Protein AF-Q4BZV6-F1 (afdb_monomer)

Organism: NCBI:txid165597

Secondary structure (DSSP, 8-state):
---SPEEEETTEEEE--TT-BGGGTB--EEHHHHHHHHHH-S-SEEEEEE-STTGGGGGGG--TTSEEEEEE--B---TT------TTHHHHHHHHHH-GGGSTTSEEEHHHHHHHHHHHHTTSSB--EEEE-SS--EEEETT-TTS-----S--TTSPPPSSHHHHHS--S-HHHHHHHHHHHTT-S------STTSSHHHIIIIIIIHHHHTS-SSTTGGGS--PPP----S-HHHHHHHHHHHHHTTSPPP---PPP----

Solvent-accessible surface area (backbone atoms only — not comparable to full-atom values): 16177 Å² total; per-residue (Å²): 136,84,67,59,42,59,40,80,55,99,89,42,50,15,48,36,48,79,79,50,37,70,95,75,74,34,56,51,46,45,49,67,58,53,23,50,52,60,57,70,42,90,70,56,71,46,80,44,78,41,80,24,56,74,49,63,65,55,62,83,41,62,55,91,89,40,34,34,35,39,41,20,45,17,64,67,93,62,92,87,65,91,66,85,77,66,81,56,54,61,60,53,47,51,55,57,42,56,40,22,87,81,34,96,86,20,61,26,30,45,62,58,32,48,54,44,44,53,64,73,34,68,86,46,83,47,49,64,45,73,52,66,42,94,55,79,45,82,74,43,45,69,81,65,64,88,77,65,70,96,64,75,82,70,58,80,92,51,65,38,43,63,46,68,76,37,31,76,69,62,73,95,48,62,72,60,36,52,50,51,61,56,43,60,78,75,43,97,74,84,87,89,85,74,60,82,89,64,42,64,65,19,44,49,23,22,45,38,47,28,34,32,60,76,64,44,79,43,89,69,40,66,78,54,90,77,72,74,91,76,76,48,73,97,50,43,67,64,46,49,49,53,45,50,54,57,47,63,75,69,52,79,77,79,84,78,79,72,74,80,83,78,83,131

Sequence (264 aa):
MDGVKLLIIKRILFLATSDVLPDQEIYGIPLSWLGEQIETSPVKKIIIWLDCCFSGELIKYLPNNKDYCLITATRSFETGLEISYEQGLFTKTLLKGLNPDNYADGIVDSHKLKQFIEKQMAQTSQRPLIANSSGSILLTNRYTLANFKDECPYRSLSYFRENSEDAEVFYGRDKITKNLIYRIQKDRLIVVFGASDSGKSSLLRAGLLYKLKFRQVIKGSKSWTYLTPFSPTEKPLQQLEKVWNFLSLNLPSPEVNYPPLTPP

pLDDT: mean 81.26, std 15.65, range [31.03, 96.75]

Mean predicted aligned error: 12.73 Å

InterPro domains:
  IPR027417 P-loop containing nucleoside triphosphate hydrolase [G3DSA:3.40.50.300] (159-253)
  IPR027417 P-loop containing nucleoside triphosphate hydrolase [SSF52540] (166-236)
  IPR049052 Novel STAND NTPase 1 [PF20703] (153-243)

Nearest PDB structures (foldseek):
  7a41-assembly1_B  TM=6.193E-01  e=1.281E-02  Homo sapiens
  5d4t-assembly4_H  TM=3.186E-01  e=1.692E-01  Methanocaldococcus jannaschii
  5d4t-assembly1_B  TM=2.911E-01  e=2.982E-01  Methanocaldococcus jannaschii
  5d5o-assembly3_F  TM=2.983E-01  e=8.163E-01  Methanocaldococcus jannaschii

Radius of gyration: 25.61 Å; Cα contacts (8 Å, |Δi|>4): 314; chains: 1; bounding box: 76×52×77 Å

Structure (mmCIF, N/CA/C/O backbone):
data_AF-Q4BZV6-F1
#
_entry.id   AF-Q4BZV6-F1
#
loop_
_atom_site.group_PDB
_atom_site.id
_atom_site.type_symbol
_atom_site.label_atom_id
_atom_site.label_alt_id
_atom_site.label_comp_id
_atom_site.label_asym_id
_atom_site.label_entity_id
_atom_site.label_seq_id
_atom_site.pdbx_PDB_ins_code
_atom_site.Cartn_x
_atom_site.Cartn_y
_atom_site.Cartn_z
_atom_site.occupancy
_atom_site.B_iso_or_equiv
_atom_site.auth_seq_id
_atom_site.auth_comp_id
_atom_site.auth_asym_id
_atom_site.auth_atom_id
_atom_site.pdbx_PDB_model_num
ATOM 1 N N . MET A 1 1 ? 16.176 -0.424 8.554 1.00 31.03 1 MET A N 1
ATOM 2 C CA . MET A 1 1 ? 14.903 -0.315 7.813 1.00 31.03 1 MET A CA 1
ATOM 3 C C . MET A 1 1 ? 14.892 -1.434 6.802 1.00 31.03 1 MET A C 1
ATOM 5 O O . MET A 1 1 ? 15.685 -1.405 5.870 1.00 31.03 1 MET A O 1
ATOM 9 N N . ASP A 1 2 ? 14.073 -2.445 7.041 1.00 35.97 2 ASP A N 1
ATOM 10 C CA . ASP A 1 2 ? 13.924 -3.551 6.110 1.00 35.97 2 ASP A CA 1
ATOM 11 C C . ASP A 1 2 ? 12.787 -3.198 5.152 1.00 35.97 2 ASP A C 1
ATOM 13 O O . ASP A 1 2 ? 11.635 -3.108 5.567 1.00 35.97 2 ASP A O 1
ATOM 17 N N . GLY A 1 3 ? 13.124 -2.910 3.891 1.00 47.59 3 GLY A N 1
ATOM 18 C CA . GLY A 1 3 ? 12.135 -2.738 2.823 1.00 47.59 3 GLY A CA 1
ATOM 19 C C . GLY A 1 3 ? 11.309 -4.010 2.610 1.00 47.59 3 GLY A C 1
ATOM 20 O O . GLY A 1 3 ? 11.561 -5.031 3.248 1.00 47.59 3 GLY A O 1
ATOM 21 N N . VAL A 1 4 ? 10.332 -3.974 1.699 1.00 53.09 4 VAL A N 1
ATOM 22 C CA . VAL A 1 4 ? 9.594 -5.186 1.305 1.00 53.09 4 VAL A CA 1
ATOM 23 C C . VAL A 1 4 ? 10.612 -6.255 0.896 1.00 53.09 4 VAL A C 1
ATOM 25 O O . VAL A 1 4 ? 11.409 -6.049 -0.018 1.00 53.09 4 VAL A O 1
ATOM 28 N N . LYS A 1 5 ? 10.629 -7.385 1.604 1.00 63.47 5 LYS A N 1
ATOM 29 C CA . LYS A 1 5 ? 11.525 -8.512 1.316 1.00 63.47 5 LYS A CA 1
ATOM 30 C C . LYS A 1 5 ? 10.764 -9.561 0.513 1.00 63.47 5 LYS A C 1
ATOM 32 O O . LYS A 1 5 ? 9.556 -9.706 0.670 1.00 63.47 5 LYS A O 1
ATOM 37 N N . LEU A 1 6 ? 11.465 -10.293 -0.346 1.00 65.31 6 LEU A N 1
ATOM 38 C CA . LEU A 1 6 ? 10.929 -11.520 -0.925 1.00 65.31 6 LEU A CA 1
ATOM 39 C C . LEU A 1 6 ? 11.476 -12.718 -0.154 1.00 65.31 6 LEU A C 1
ATOM 41 O O . LEU A 1 6 ? 12.662 -12.754 0.175 1.00 65.31 6 LEU A O 1
ATOM 45 N N . LEU A 1 7 ? 10.607 -13.683 0.137 1.00 65.62 7 LEU A N 1
ATOM 46 C CA . LEU A 1 7 ? 10.959 -14.941 0.794 1.00 65.62 7 LEU A CA 1
ATOM 47 C C . LEU A 1 7 ? 10.762 -16.093 -0.182 1.00 65.62 7 LEU A C 1
ATOM 49 O O . LEU A 1 7 ? 9.745 -16.151 -0.868 1.00 65.62 7 LEU A O 1
ATOM 53 N N . ILE A 1 8 ? 11.729 -17.009 -0.232 1.00 71.25 8 ILE A N 1
ATOM 54 C CA . ILE A 1 8 ? 11.628 -18.253 -1.000 1.00 71.25 8 ILE A CA 1
ATOM 55 C C . ILE A 1 8 ? 11.456 -19.392 -0.001 1.00 71.25 8 ILE A C 1
ATOM 57 O O . ILE A 1 8 ? 12.397 -19.732 0.712 1.00 71.25 8 ILE A O 1
ATOM 61 N N . ILE A 1 9 ? 10.272 -19.999 0.039 1.00 69.19 9 ILE A N 1
ATOM 62 C CA . ILE A 1 9 ? 9.968 -21.136 0.917 1.00 69.19 9 ILE A CA 1
ATOM 63 C C . ILE A 1 9 ? 9.402 -22.259 0.060 1.00 69.19 9 ILE A C 1
ATOM 65 O O . ILE A 1 9 ? 8.443 -22.051 -0.677 1.00 69.19 9 ILE A O 1
ATOM 69 N N . LYS A 1 10 ? 10.007 -23.453 0.120 1.00 77.56 10 LYS A N 1
ATOM 70 C CA . LYS A 1 10 ? 9.583 -24.625 -0.676 1.00 77.56 10 LYS A CA 1
ATOM 71 C C . LYS A 1 10 ? 9.421 -24.298 -2.180 1.00 77.56 10 LYS A C 1
ATOM 73 O O . LYS A 1 10 ? 8.502 -24.783 -2.827 1.00 77.56 10 LYS A O 1
ATOM 78 N N . ARG A 1 11 ? 10.326 -23.469 -2.732 1.00 78.31 11 ARG A N 1
ATOM 79 C CA . ARG A 1 11 ? 10.313 -22.936 -4.119 1.00 78.31 11 ARG A CA 1
ATOM 80 C C . ARG A 1 11 ? 9.154 -21.987 -4.467 1.00 78.31 11 ARG A C 1
ATOM 82 O O . ARG A 1 11 ? 9.010 -21.622 -5.629 1.00 78.31 11 ARG A O 1
ATOM 89 N N . ILE A 1 12 ? 8.366 -21.549 -3.490 1.00 79.19 12 ILE A N 1
ATOM 90 C CA . ILE A 1 12 ? 7.339 -20.518 -3.664 1.00 79.19 12 ILE A CA 1
ATOM 91 C C . ILE A 1 12 ? 7.924 -19.174 -3.229 1.00 79.19 12 ILE A C 1
ATOM 93 O O . ILE A 1 12 ? 8.562 -19.088 -2.178 1.00 79.19 12 ILE A O 1
ATOM 97 N N . LEU A 1 13 ? 7.712 -18.138 -4.043 1.00 84.94 13 LEU A N 1
ATOM 98 C CA . LEU A 1 13 ? 8.089 -16.765 -3.717 1.00 84.94 13 LEU A CA 1
ATOM 99 C C . LEU A 1 13 ? 6.941 -16.026 -3.033 1.00 84.94 13 LEU A C 1
ATOM 101 O O . LEU A 1 13 ? 5.802 -16.079 -3.499 1.00 84.94 13 LEU A O 1
ATOM 105 N N . PHE A 1 14 ? 7.269 -15.273 -1.987 1.00 84.56 14 PHE A N 1
ATOM 106 C CA . PHE A 1 14 ? 6.324 -14.470 -1.216 1.00 84.56 14 PHE A CA 1
ATOM 107 C C . PHE A 1 14 ? 6.797 -13.028 -1.093 1.00 84.56 14 PHE A C 1
ATOM 109 O O . PHE A 1 14 ? 7.956 -12.802 -0.754 1.00 84.56 14 PHE A O 1
ATOM 116 N N . LEU A 1 15 ? 5.889 -12.067 -1.275 1.00 84.88 15 LEU A N 1
ATOM 117 C CA . LEU A 1 15 ? 6.027 -10.705 -0.759 1.00 84.88 15 LEU A CA 1
ATOM 118 C C . LEU A 1 15 ? 5.870 -10.749 0.760 1.00 84.88 15 LEU A C 1
ATOM 120 O O . LEU A 1 15 ? 4.773 -10.992 1.270 1.00 84.88 15 LEU A O 1
ATOM 124 N N . ALA A 1 16 ? 6.970 -10.521 1.473 1.00 80.75 16 ALA A N 1
ATOM 125 C CA . ALA A 1 16 ? 6.976 -10.497 2.923 1.00 80.75 16 ALA A CA 1
ATOM 126 C C . ALA A 1 16 ? 6.247 -9.250 3.427 1.00 80.75 16 ALA A C 1
ATOM 128 O O . ALA A 1 16 ? 6.633 -8.114 3.140 1.00 80.75 16 ALA A O 1
ATOM 129 N N . THR A 1 17 ? 5.189 -9.478 4.192 1.00 78.50 17 THR A N 1
ATOM 130 C CA . THR A 1 17 ? 4.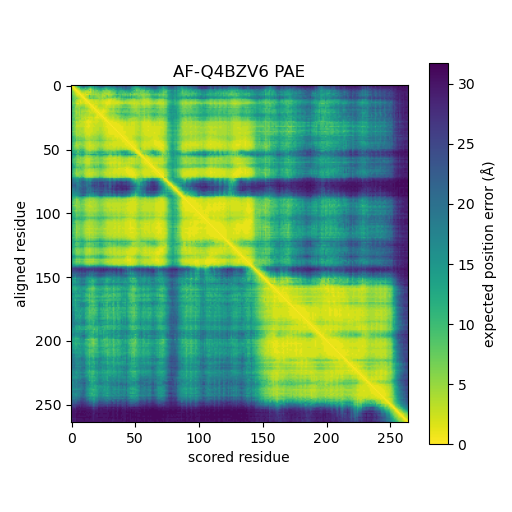451 -8.447 4.919 1.00 78.50 17 THR A CA 1
ATOM 131 C C . THR A 1 17 ? 5.053 -8.247 6.316 1.00 78.50 17 THR A C 1
ATOM 133 O O . THR A 1 17 ? 5.851 -9.052 6.793 1.00 78.50 17 THR A O 1
ATOM 136 N N . SER A 1 18 ? 4.684 -7.164 7.005 1.00 68.50 18 SER A N 1
ATOM 137 C CA . SER A 1 18 ? 5.206 -6.843 8.349 1.00 68.50 18 SER A CA 1
ATOM 138 C C . SER A 1 18 ? 4.848 -7.872 9.435 1.00 68.50 18 SER A C 1
ATOM 140 O O . SER A 1 18 ? 5.382 -7.823 10.536 1.00 68.50 18 SER A O 1
ATOM 142 N N . ASP A 1 19 ? 3.883 -8.746 9.163 1.00 69.12 19 ASP A N 1
ATOM 143 C CA . ASP A 1 19 ? 3.360 -9.786 10.053 1.00 69.12 19 ASP A CA 1
ATOM 144 C C . ASP A 1 19 ? 3.847 -11.199 9.690 1.00 69.12 19 ASP A C 1
ATOM 146 O O . ASP A 1 19 ? 3.286 -12.186 10.162 1.00 69.12 19 ASP A O 1
ATOM 150 N N . VAL A 1 20 ? 4.900 -11.303 8.877 1.00 76.00 20 VAL A N 1
ATOM 151 C CA . VAL A 1 20 ? 5.577 -12.571 8.595 1.00 76.00 20 VAL A CA 1
ATOM 152 C C . VAL A 1 20 ? 6.140 -13.192 9.878 1.00 76.00 20 VAL A C 1
ATOM 154 O O . VAL A 1 20 ? 6.892 -12.560 10.619 1.00 76.00 20 VAL A O 1
ATOM 157 N N . LEU A 1 21 ? 5.799 -14.460 10.109 1.00 78.75 21 LEU A N 1
ATOM 158 C CA . LEU A 1 21 ? 6.271 -15.299 11.211 1.00 78.75 21 LEU A CA 1
ATOM 159 C C . LEU A 1 21 ? 6.681 -16.658 10.619 1.00 78.75 21 LEU A C 1
ATOM 161 O O . LEU A 1 21 ? 5.862 -17.579 10.585 1.00 78.75 21 LEU A O 1
ATOM 165 N N . PRO A 1 22 ? 7.924 -16.800 10.113 1.00 79.31 22 PRO A N 1
ATOM 166 C CA . PRO A 1 22 ? 8.347 -17.999 9.387 1.00 79.31 22 PRO A CA 1
ATOM 167 C C . PRO A 1 22 ? 8.269 -19.278 10.226 1.00 79.31 22 PRO A C 1
ATOM 169 O O . PRO A 1 22 ? 7.896 -20.326 9.701 1.00 79.31 22 PRO A O 1
ATOM 172 N N . ASP A 1 23 ? 8.543 -19.167 11.529 1.00 82.06 23 ASP A N 1
ATOM 173 C CA . ASP A 1 23 ? 8.459 -20.269 12.499 1.00 82.06 23 ASP A CA 1
ATOM 174 C C . ASP A 1 23 ? 7.020 -20.768 12.711 1.00 82.06 23 ASP A C 1
ATOM 176 O O . ASP A 1 23 ? 6.808 -21.887 13.168 1.00 82.06 23 ASP A O 1
ATOM 180 N N . GLN A 1 24 ? 6.024 -19.945 12.368 1.00 82.69 24 GLN A N 1
ATOM 181 C CA . GLN A 1 24 ? 4.596 -20.280 12.420 1.00 82.69 24 GLN A CA 1
ATOM 182 C C . GLN A 1 24 ? 4.008 -20.531 11.024 1.00 82.69 24 GLN A C 1
ATOM 184 O O . GLN A 1 24 ? 2.792 -20.517 10.851 1.00 82.69 24 GLN A O 1
ATOM 189 N N . GLU A 1 25 ? 4.865 -20.718 10.020 1.00 83.62 25 GLU A N 1
ATOM 190 C CA . GLU A 1 25 ? 4.494 -20.896 8.615 1.00 83.62 25 GLU A CA 1
ATOM 191 C C . GLU A 1 25 ? 3.709 -19.723 7.985 1.00 83.62 25 GLU A C 1
ATOM 193 O O . GLU A 1 25 ? 2.972 -19.891 7.013 1.00 83.62 25 GLU A O 1
ATOM 198 N N . ILE A 1 26 ? 3.890 -18.501 8.501 1.00 79.50 26 ILE A N 1
ATOM 199 C CA . ILE A 1 26 ? 3.277 -17.280 7.958 1.00 79.50 26 ILE A CA 1
ATOM 200 C C . ILE A 1 26 ? 4.324 -16.533 7.128 1.00 79.50 26 ILE A C 1
ATOM 202 O O . ILE A 1 26 ? 5.174 -15.832 7.673 1.00 79.50 26 ILE A O 1
ATOM 206 N N . TYR A 1 27 ? 4.267 -16.675 5.801 1.00 81.94 27 TYR A N 1
ATOM 207 C CA . TYR A 1 27 ? 5.331 -16.216 4.890 1.00 81.94 27 TYR A CA 1
ATOM 208 C C . TYR A 1 27 ? 5.000 -14.958 4.071 1.00 81.94 27 TYR A C 1
ATOM 210 O O . TYR A 1 27 ? 5.865 -14.442 3.367 1.00 81.94 27 TYR A O 1
ATOM 218 N N . GLY A 1 28 ? 3.778 -14.432 4.184 1.00 87.12 28 GLY A N 1
ATOM 219 C CA . GLY A 1 28 ? 3.317 -13.245 3.458 1.00 87.12 28 GLY A CA 1
ATOM 220 C C . GLY A 1 28 ? 2.436 -13.593 2.258 1.00 87.12 28 GLY A C 1
ATOM 221 O O . GLY A 1 28 ? 1.713 -14.589 2.279 1.00 87.12 28 GLY A O 1
ATOM 222 N N . ILE A 1 29 ? 2.471 -12.764 1.214 1.00 86.81 29 ILE A N 1
ATOM 223 C CA . ILE A 1 29 ? 1.599 -12.900 0.037 1.00 86.81 29 ILE A CA 1
ATOM 224 C C . ILE A 1 29 ? 2.330 -13.681 -1.064 1.00 86.81 29 ILE A C 1
ATOM 226 O O . ILE A 1 29 ? 3.346 -13.189 -1.559 1.00 86.81 29 ILE A O 1
ATOM 230 N N . PRO A 1 30 ? 1.834 -14.853 -1.503 1.00 89.38 30 PRO A N 1
ATOM 231 C CA . PRO A 1 30 ? 2.441 -15.585 -2.612 1.00 89.38 30 PRO A CA 1
ATOM 232 C C . PRO A 1 30 ? 2.439 -14.760 -3.907 1.00 89.38 30 PRO A C 1
ATOM 234 O O . PRO A 1 30 ? 1.421 -14.166 -4.269 1.00 89.38 30 PRO A O 1
ATOM 237 N N . LEU A 1 31 ? 3.544 -14.774 -4.657 1.00 87.38 31 LEU A N 1
ATOM 238 C CA . LEU A 1 31 ? 3.613 -14.114 -5.969 1.00 87.38 31 LEU A CA 1
ATOM 239 C C . LEU A 1 31 ? 2.624 -14.717 -6.969 1.00 87.38 31 LEU A C 1
ATOM 241 O O . LEU A 1 31 ? 2.078 -13.989 -7.790 1.00 87.38 31 LEU A O 1
ATOM 245 N N . SER A 1 32 ? 2.361 -16.022 -6.873 1.00 89.25 32 SER A N 1
ATOM 246 C CA . SER A 1 32 ? 1.353 -16.702 -7.689 1.00 89.25 32 SER A CA 1
ATOM 247 C C . SER A 1 32 ? -0.050 -16.158 -7.443 1.00 89.25 32 SER A C 1
ATOM 249 O O . SER A 1 32 ? -0.789 -15.923 -8.393 1.00 89.25 32 SER A O 1
ATOM 251 N N . TRP A 1 33 ? -0.394 -15.892 -6.180 1.00 91.56 33 TRP A N 1
ATOM 252 C CA . TRP A 1 33 ? -1.668 -15.275 -5.824 1.00 91.56 33 TRP A CA 1
ATOM 253 C C . TRP A 1 33 ? -1.770 -13.860 -6.395 1.00 91.56 33 TRP A C 1
ATOM 255 O O . TRP A 1 33 ? -2.788 -13.511 -6.985 1.00 91.56 33 TRP A O 1
ATOM 265 N N . LEU A 1 34 ? -0.706 -13.053 -6.283 1.00 89.38 34 LEU A N 1
ATOM 266 C CA . LEU A 1 34 ? -0.678 -11.724 -6.901 1.00 89.38 34 LEU A CA 1
ATOM 267 C C . LEU A 1 34 ? -0.864 -11.819 -8.423 1.00 89.38 34 LEU A C 1
ATOM 269 O O . LEU A 1 34 ? -1.644 -11.058 -8.987 1.00 89.38 34 LEU A O 1
ATOM 273 N N . GLY A 1 35 ? -0.194 -12.775 -9.066 1.00 90.38 35 GLY A N 1
ATOM 274 C CA . GLY A 1 35 ? -0.374 -13.099 -10.478 1.00 90.38 35 GLY A CA 1
ATOM 275 C C . GLY A 1 35 ? -1.825 -13.399 -10.853 1.00 90.38 35 GLY A C 1
ATOM 276 O O . GLY A 1 35 ? -2.357 -12.815 -11.792 1.00 90.38 35 GLY A O 1
ATOM 277 N N . GLU A 1 36 ? -2.502 -14.239 -10.071 1.00 92.19 36 GLU A N 1
ATOM 278 C CA . GLU A 1 36 ? -3.924 -14.549 -10.257 1.00 92.19 36 GLU A CA 1
ATOM 279 C C . GLU A 1 36 ? -4.813 -13.302 -10.117 1.00 92.19 36 GLU A C 1
ATOM 281 O O . GLU A 1 36 ? -5.729 -13.100 -10.916 1.00 92.19 36 GLU A O 1
ATOM 286 N N . GLN A 1 37 ? -4.534 -12.425 -9.145 1.00 92.38 37 GLN A N 1
ATOM 287 C CA . GLN A 1 37 ? -5.272 -11.163 -9.008 1.00 92.38 37 GLN A CA 1
ATOM 288 C C . GLN A 1 37 ? -5.048 -10.239 -10.212 1.00 92.38 37 GLN A C 1
ATOM 290 O O . GLN A 1 37 ? -5.984 -9.593 -10.686 1.00 92.38 37 GLN A O 1
ATOM 295 N N . ILE A 1 38 ? -3.816 -10.182 -10.727 1.00 91.06 38 ILE A N 1
ATOM 296 C CA . ILE A 1 38 ? -3.472 -9.408 -11.923 1.00 91.06 38 ILE A CA 1
ATOM 297 C C . ILE A 1 38 ? -4.244 -9.941 -13.133 1.00 91.06 38 ILE A C 1
ATOM 299 O O . ILE A 1 38 ? -4.843 -9.144 -13.857 1.00 91.06 38 ILE A O 1
ATOM 303 N N . GLU A 1 39 ? -4.278 -11.259 -13.330 1.00 90.44 39 GLU A N 1
ATOM 304 C CA . GLU A 1 39 ? -4.982 -11.922 -14.435 1.00 90.44 39 GLU A CA 1
ATOM 305 C C . GLU A 1 39 ? -6.499 -11.673 -14.362 1.00 90.44 39 GLU A C 1
ATOM 307 O O . GLU A 1 39 ? -7.104 -11.147 -15.299 1.00 90.44 39 GLU A O 1
ATOM 312 N N . THR A 1 40 ? -7.114 -11.953 -13.211 1.00 92.50 40 THR A N 1
ATOM 313 C CA . THR A 1 40 ? -8.579 -11.921 -13.025 1.00 92.50 40 THR A CA 1
ATOM 314 C C . THR A 1 40 ? -9.172 -10.516 -12.894 1.00 92.50 40 THR A C 1
ATOM 316 O O . THR A 1 40 ? -10.372 -10.330 -13.104 1.00 92.50 40 THR A O 1
ATOM 319 N N . SER A 1 41 ? -8.358 -9.505 -12.579 1.00 92.06 41 SER A N 1
ATOM 320 C CA . SER A 1 41 ? -8.824 -8.125 -12.410 1.00 92.06 41 SER A CA 1
ATOM 321 C C . SER A 1 41 ? -9.516 -7.567 -13.671 1.00 92.06 41 SER A C 1
ATOM 323 O O . SER A 1 41 ? -9.027 -7.759 -14.784 1.00 92.06 41 SER A O 1
ATOM 325 N N . PRO A 1 42 ? -10.603 -6.784 -13.558 1.00 92.19 42 PRO A N 1
ATOM 326 C CA . PRO A 1 42 ? -11.218 -6.131 -14.719 1.00 92.19 42 PRO A CA 1
ATOM 327 C C . PRO A 1 42 ? -10.360 -4.988 -15.295 1.00 92.19 42 PRO A C 1
ATOM 329 O O . PRO A 1 42 ? -10.637 -4.494 -16.391 1.00 92.19 42 PRO A O 1
ATOM 332 N N . VAL A 1 43 ? -9.324 -4.551 -14.570 1.00 92.19 43 VAL A N 1
ATOM 333 C CA . VAL A 1 43 ? -8.443 -3.448 -14.966 1.00 92.19 43 VAL A CA 1
ATOM 334 C C . VAL A 1 43 ? -7.663 -3.817 -16.230 1.00 92.19 43 VAL A C 1
ATOM 336 O O . VAL A 1 43 ? -7.083 -4.894 -16.313 1.00 92.19 43 V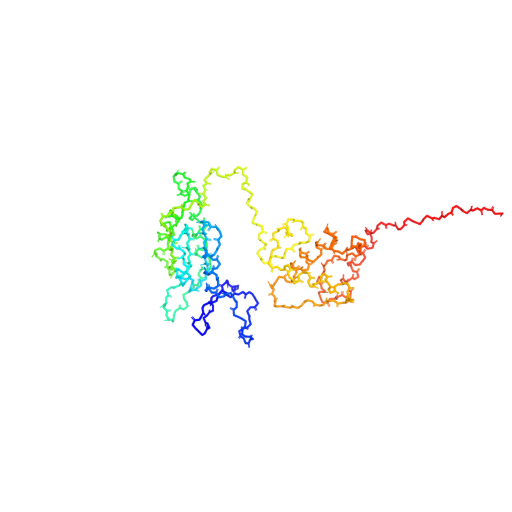AL A O 1
ATOM 339 N N . LYS A 1 44 ? -7.638 -2.909 -17.215 1.00 90.94 44 LYS A N 1
ATOM 340 C CA . LYS A 1 44 ? -6.971 -3.106 -18.518 1.00 90.94 44 LYS A CA 1
ATOM 341 C C . LYS A 1 44 ? -5.522 -2.623 -18.574 1.00 90.94 44 LYS A C 1
ATOM 343 O O . LYS A 1 44 ? -4.790 -3.058 -19.454 1.00 90.94 44 LYS A O 1
ATOM 348 N N . LYS A 1 45 ? -5.133 -1.726 -17.664 1.00 93.50 45 LYS A N 1
ATOM 349 C CA . LYS A 1 45 ? -3.799 -1.117 -17.586 1.00 93.50 45 LYS A CA 1
ATOM 35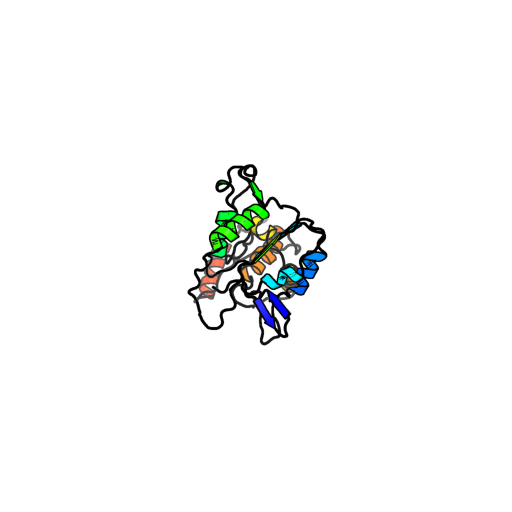0 C C . LYS A 1 45 ? -3.229 -1.315 -16.192 1.00 93.50 45 LYS A C 1
ATOM 352 O O . LYS A 1 45 ? -3.834 -0.865 -15.223 1.00 93.50 45 LYS A O 1
ATOM 357 N N . ILE A 1 46 ? -2.089 -1.980 -16.089 1.00 92.88 46 ILE A N 1
ATOM 358 C CA . ILE A 1 46 ? -1.493 -2.369 -14.810 1.00 92.88 46 ILE A CA 1
ATOM 359 C C . ILE A 1 46 ? -0.090 -1.779 -14.702 1.00 92.88 46 ILE A C 1
ATOM 361 O O . ILE A 1 46 ? 0.744 -1.962 -15.580 1.00 92.88 46 ILE A O 1
ATOM 365 N N . ILE A 1 47 ? 0.194 -1.083 -13.607 1.00 94.00 47 ILE A N 1
ATOM 366 C CA . ILE A 1 47 ? 1.531 -0.564 -13.312 1.00 94.00 47 ILE A CA 1
ATOM 367 C C . ILE A 1 47 ? 1.993 -1.224 -12.019 1.00 94.00 47 ILE A C 1
ATOM 369 O O . ILE A 1 47 ? 1.283 -1.178 -11.015 1.00 94.00 47 ILE A O 1
ATOM 373 N N . ILE A 1 48 ? 3.161 -1.861 -12.049 1.00 90.69 48 ILE A N 1
ATOM 374 C CA . ILE A 1 48 ? 3.741 -2.559 -10.903 1.00 90.69 48 ILE A CA 1
ATOM 375 C C . ILE A 1 48 ? 5.199 -2.134 -10.778 1.00 90.69 48 ILE A C 1
ATOM 377 O O . ILE A 1 48 ? 6.022 -2.458 -11.631 1.00 90.69 48 ILE A O 1
ATOM 381 N N . TRP A 1 49 ? 5.538 -1.445 -9.692 1.00 89.69 49 TRP A N 1
ATOM 382 C CA . TRP A 1 49 ? 6.920 -1.101 -9.362 1.00 89.69 49 TRP A CA 1
ATOM 383 C C . TRP A 1 49 ? 7.316 -1.768 -8.047 1.00 89.69 49 TRP A C 1
ATOM 385 O O . TRP A 1 49 ? 6.688 -1.527 -7.018 1.00 89.69 49 TRP A O 1
ATOM 395 N N . LEU A 1 50 ? 8.338 -2.625 -8.083 1.00 83.00 50 LEU A N 1
ATOM 396 C CA . LEU A 1 50 ? 8.785 -3.407 -6.928 1.00 83.00 50 LEU A CA 1
ATOM 397 C C . LEU A 1 50 ? 10.250 -3.118 -6.598 1.00 83.00 50 LEU A C 1
ATOM 399 O O . LEU A 1 50 ? 11.159 -3.601 -7.275 1.00 83.00 50 LEU A O 1
ATOM 403 N N . ASP A 1 51 ? 10.475 -2.380 -5.510 1.00 79.06 51 ASP A N 1
ATOM 404 C CA . ASP A 1 51 ? 11.810 -2.136 -4.950 1.00 79.06 51 ASP A CA 1
ATOM 405 C C . ASP A 1 51 ? 12.216 -3.248 -3.960 1.00 79.06 51 ASP A C 1
ATOM 407 O O . ASP A 1 51 ? 12.354 -3.029 -2.758 1.00 79.06 51 ASP A O 1
ATOM 411 N N . CYS A 1 52 ? 12.307 -4.491 -4.449 1.00 72.94 52 CYS A N 1
ATOM 412 C CA . CYS A 1 52 ? 12.699 -5.656 -3.648 1.00 72.94 52 CYS A CA 1
ATOM 413 C C . CYS A 1 52 ? 13.526 -6.680 -4.448 1.00 72.94 52 CYS A C 1
ATOM 415 O O . CYS A 1 52 ? 13.460 -6.740 -5.675 1.00 72.94 52 CYS A O 1
ATOM 417 N N . CYS A 1 53 ? 14.333 -7.497 -3.762 1.00 65.88 53 CYS A N 1
ATOM 418 C CA . CYS A 1 53 ? 15.203 -8.511 -4.386 1.00 65.88 53 CYS A CA 1
ATOM 419 C C . CYS A 1 53 ? 14.381 -9.686 -4.933 1.00 65.88 53 CYS A C 1
ATOM 421 O O . CYS A 1 53 ? 13.459 -10.086 -4.247 1.00 65.88 53 CYS A O 1
ATOM 423 N N . PHE A 1 54 ? 14.749 -10.299 -6.069 1.00 64.31 54 PHE A N 1
ATOM 424 C CA . PHE A 1 54 ? 14.058 -11.462 -6.684 1.00 64.31 54 PHE A CA 1
ATOM 425 C C . PHE A 1 54 ? 12.661 -11.197 -7.285 1.00 64.31 54 PHE A C 1
ATOM 427 O O . PHE A 1 54 ? 11.931 -12.125 -7.621 1.00 64.31 54 PHE A O 1
ATOM 434 N N . SER A 1 55 ? 12.287 -9.935 -7.476 1.00 64.81 55 SER A N 1
ATOM 435 C CA . SER A 1 55 ? 10.967 -9.510 -7.974 1.00 64.81 55 SER A CA 1
ATOM 436 C C . SER A 1 55 ? 10.723 -9.778 -9.463 1.00 64.81 55 SER A C 1
ATOM 438 O O . SER A 1 55 ? 9.574 -9.768 -9.901 1.00 64.81 55 SER A O 1
ATOM 440 N N . GLY A 1 56 ? 11.772 -10.102 -10.227 1.00 65.56 56 GLY A N 1
ATOM 441 C CA . GLY A 1 56 ? 11.673 -10.460 -11.647 1.00 65.56 56 GLY A CA 1
ATOM 442 C C . GLY A 1 56 ? 10.858 -11.728 -11.935 1.00 65.56 56 GLY A C 1
ATOM 443 O O . GLY A 1 56 ? 10.344 -11.894 -13.036 1.00 65.56 56 GLY A O 1
ATOM 444 N N . GLU A 1 57 ? 10.656 -12.594 -10.940 1.00 78.62 57 GLU A N 1
ATOM 445 C CA . GLU A 1 57 ? 9.801 -13.784 -11.055 1.00 78.62 57 GLU A CA 1
ATOM 446 C C . GLU A 1 57 ? 8.331 -13.445 -11.349 1.00 78.62 57 GLU A C 1
ATOM 448 O O . GLU A 1 57 ? 7.611 -14.273 -11.909 1.00 78.62 57 GLU A O 1
ATOM 453 N N . LEU A 1 58 ? 7.891 -12.218 -11.039 1.00 82.62 58 LEU A N 1
ATOM 454 C CA . LEU A 1 58 ? 6.528 -11.773 -11.322 1.00 82.62 58 LEU A CA 1
ATOM 455 C C . LEU A 1 58 ? 6.223 -11.701 -12.829 1.00 82.62 58 LEU A C 1
ATOM 457 O O . LEU A 1 58 ? 5.059 -11.820 -13.201 1.00 82.62 58 LEU A O 1
ATOM 461 N N . ILE A 1 59 ? 7.241 -11.586 -13.699 1.00 85.00 59 ILE A N 1
ATOM 462 C CA . ILE A 1 59 ? 7.052 -11.577 -15.164 1.00 85.00 59 ILE A CA 1
ATOM 463 C C . ILE A 1 59 ? 6.250 -12.791 -15.637 1.00 85.00 59 ILE A C 1
ATOM 465 O O . ILE A 1 59 ? 5.440 -12.677 -16.552 1.00 85.00 59 ILE A O 1
ATOM 469 N N . LYS A 1 60 ? 6.462 -13.952 -15.006 1.00 86.31 60 LYS A N 1
ATOM 470 C CA . LYS A 1 60 ? 5.825 -15.222 -15.387 1.00 86.31 60 LYS A CA 1
ATOM 471 C C . LYS A 1 60 ? 4.302 -15.193 -15.244 1.00 86.31 60 LYS A C 1
ATOM 473 O O . LYS A 1 60 ? 3.632 -16.044 -15.814 1.00 86.31 60 LYS A O 1
ATOM 478 N N . TYR A 1 61 ? 3.780 -14.232 -14.487 1.00 87.56 61 TYR A N 1
ATOM 479 C CA . TYR A 1 61 ? 2.356 -14.050 -14.237 1.00 87.56 61 TYR A CA 1
ATOM 480 C C . TYR A 1 61 ? 1.778 -12.827 -14.956 1.00 87.56 61 TYR A C 1
ATOM 482 O O . TYR A 1 61 ? 0.669 -12.402 -14.635 1.00 87.56 61 TYR A O 1
ATOM 490 N N . LEU A 1 62 ? 2.531 -12.209 -15.873 1.00 87.50 62 LEU A N 1
ATOM 491 C CA . LEU A 1 62 ? 2.025 -11.059 -16.606 1.00 87.50 62 LEU A CA 1
ATOM 492 C C . LEU A 1 62 ? 1.011 -11.505 -17.673 1.00 87.50 62 LEU A C 1
ATOM 494 O O . LEU A 1 62 ? 1.314 -12.389 -18.475 1.00 87.50 62 LEU A O 1
ATOM 498 N N . PRO A 1 63 ? -0.179 -10.885 -17.698 1.00 85.25 63 PRO A N 1
ATOM 499 C CA . PRO A 1 63 ? -1.255 -11.245 -18.607 1.00 85.25 63 PRO A CA 1
ATOM 500 C C . PRO A 1 63 ? -0.949 -10.797 -20.038 1.00 85.25 63 PRO A C 1
ATOM 502 O O . PRO A 1 63 ? -0.448 -9.697 -20.268 1.00 85.25 63 PRO A O 1
ATOM 505 N N . ASN A 1 64 ? -1.362 -11.601 -21.018 1.00 86.62 64 ASN A N 1
ATOM 506 C CA . ASN A 1 64 ? -1.233 -11.256 -22.441 1.00 86.62 64 ASN A CA 1
ATOM 507 C C . ASN A 1 64 ? -2.366 -10.349 -22.957 1.00 86.62 64 ASN A C 1
ATOM 509 O O . ASN A 1 64 ? -2.290 -9.829 -24.066 1.00 86.62 64 ASN A O 1
ATOM 513 N N . ASN A 1 65 ? -3.443 -10.181 -22.186 1.00 89.31 65 ASN A N 1
ATOM 514 C CA . ASN A 1 65 ? -4.659 -9.463 -22.586 1.00 89.31 65 ASN A CA 1
ATOM 515 C C . ASN A 1 65 ? -4.790 -8.067 -21.947 1.00 89.31 65 ASN A C 1
ATOM 517 O O . ASN A 1 65 ? -5.892 -7.505 -21.922 1.00 89.31 65 ASN A O 1
ATOM 521 N N . LYS A 1 66 ? -3.697 -7.520 -21.398 1.00 92.44 66 LYS A N 1
ATOM 522 C CA . LYS A 1 66 ? -3.673 -6.223 -20.706 1.00 92.44 66 LYS A CA 1
ATOM 523 C C . LYS A 1 66 ? -2.423 -5.447 -21.062 1.00 92.44 66 LYS A C 1
ATOM 525 O O . LYS A 1 66 ? -1.372 -6.034 -21.310 1.00 92.44 66 LYS A O 1
ATOM 530 N N . ASP A 1 67 ? -2.536 -4.129 -20.992 1.00 93.94 67 ASP A N 1
ATOM 531 C CA . ASP A 1 67 ? -1.355 -3.289 -20.996 1.00 93.94 67 ASP A CA 1
ATOM 532 C C . ASP A 1 67 ? -0.716 -3.342 -19.606 1.00 93.94 67 ASP A C 1
ATOM 534 O O . ASP A 1 67 ? -1.405 -3.195 -18.588 1.00 93.94 67 ASP A O 1
ATOM 538 N N . TYR A 1 68 ? 0.599 -3.518 -19.541 1.00 94.06 68 TYR A N 1
ATOM 539 C CA . TYR A 1 68 ? 1.331 -3.517 -18.285 1.00 94.06 68 TYR A CA 1
ATOM 540 C C . TYR A 1 68 ? 2.654 -2.753 -18.365 1.00 94.06 68 TYR A C 1
ATOM 542 O O . TYR A 1 68 ? 3.308 -2.691 -19.405 1.00 94.06 68 TYR A O 1
ATOM 550 N N . CYS A 1 69 ? 3.060 -2.201 -17.223 1.00 95.12 69 CYS A N 1
ATOM 551 C CA . CYS A 1 69 ? 4.385 -1.648 -16.970 1.00 95.12 69 CYS A CA 1
ATOM 552 C C . CYS A 1 69 ? 4.906 -2.222 -15.648 1.00 95.12 69 CYS A C 1
ATOM 554 O O . CYS A 1 69 ? 4.480 -1.801 -14.571 1.00 95.12 69 CYS A O 1
ATOM 556 N N . LEU A 1 70 ? 5.801 -3.206 -15.733 1.00 92.19 70 LEU A N 1
ATOM 557 C CA . LEU A 1 70 ? 6.477 -3.822 -14.596 1.00 92.19 70 LEU A CA 1
ATOM 558 C C . LEU A 1 70 ? 7.913 -3.302 -14.528 1.00 92.19 70 LEU A C 1
ATOM 560 O O . LEU A 1 70 ? 8.668 -3.449 -15.487 1.00 92.19 70 LEU A O 1
ATOM 564 N N . ILE A 1 71 ? 8.306 -2.749 -13.384 1.00 90.31 71 ILE A N 1
ATOM 565 C CA . ILE A 1 71 ? 9.678 -2.305 -13.120 1.00 90.31 71 ILE A CA 1
ATOM 566 C C . ILE A 1 71 ? 10.096 -2.867 -11.770 1.00 90.31 71 ILE A C 1
ATOM 568 O O . ILE A 1 71 ? 9.415 -2.677 -10.764 1.00 90.31 71 ILE A O 1
ATOM 572 N N . THR A 1 72 ? 11.214 -3.574 -11.736 1.00 86.12 72 THR A N 1
ATOM 573 C CA . THR A 1 72 ? 11.681 -4.243 -10.527 1.00 86.12 72 THR A CA 1
ATOM 574 C C . THR A 1 72 ? 13.142 -3.928 -10.265 1.00 86.12 72 THR A C 1
ATOM 576 O O . THR A 1 72 ? 13.934 -3.855 -11.193 1.00 86.12 72 THR A O 1
ATOM 579 N N . ALA A 1 73 ? 13.509 -3.740 -9.005 1.00 78.56 73 ALA A N 1
ATOM 580 C CA . ALA A 1 73 ? 14.818 -3.274 -8.550 1.00 78.56 73 ALA A CA 1
ATOM 581 C C . ALA A 1 73 ? 15.960 -4.315 -8.602 1.00 78.56 73 ALA A C 1
ATOM 583 O O . ALA A 1 73 ? 16.984 -4.102 -7.957 1.00 78.56 73 ALA A O 1
ATOM 584 N N . THR A 1 74 ? 15.788 -5.447 -9.293 1.00 66.94 74 THR A N 1
ATOM 585 C CA . THR A 1 74 ? 16.593 -6.684 -9.182 1.00 66.94 74 THR A CA 1
ATOM 586 C C . THR A 1 74 ? 18.105 -6.516 -8.929 1.00 66.94 74 THR A C 1
ATOM 588 O O . THR A 1 74 ? 18.799 -5.715 -9.556 1.00 66.94 74 THR A O 1
ATOM 591 N N . ARG A 1 75 ? 18.626 -7.348 -8.012 1.00 59.94 75 ARG A N 1
ATOM 592 C CA . ARG A 1 75 ? 20.064 -7.540 -7.752 1.00 59.94 75 ARG A CA 1
ATOM 593 C C . ARG A 1 75 ? 20.652 -8.540 -8.750 1.00 59.94 75 ARG A C 1
ATOM 595 O O . ARG A 1 75 ? 19.992 -9.527 -9.076 1.00 59.94 75 ARG A O 1
ATOM 602 N N . SER A 1 76 ? 21.893 -8.324 -9.182 1.00 45.75 76 SER A N 1
ATOM 603 C CA . SER A 1 76 ? 22.698 -9.371 -9.812 1.00 45.75 76 SER A CA 1
ATOM 604 C C . SER A 1 76 ? 23.042 -10.454 -8.786 1.00 45.75 76 SER A C 1
ATOM 606 O O . SER A 1 76 ? 23.338 -10.185 -7.623 1.00 45.75 76 SER A O 1
ATOM 608 N N . PHE A 1 77 ? 22.959 -11.701 -9.233 1.00 46.28 77 PHE A N 1
ATOM 609 C CA . PHE A 1 77 ? 23.270 -12.911 -8.485 1.00 46.28 77 PHE A CA 1
ATOM 610 C C . PHE A 1 77 ? 24.798 -13.083 -8.409 1.00 46.28 77 PHE A C 1
ATOM 612 O O . PHE A 1 77 ? 25.346 -13.988 -9.022 1.00 46.28 77 PHE A O 1
ATOM 619 N N . GLU A 1 78 ? 25.513 -12.195 -7.719 1.00 39.34 78 GLU A N 1
ATOM 620 C CA . GLU A 1 78 ? 26.911 -12.464 -7.361 1.00 39.34 78 GLU A CA 1
ATOM 621 C C . GLU A 1 78 ? 26.968 -12.866 -5.891 1.00 39.34 78 GLU A C 1
ATOM 623 O O . GLU A 1 78 ? 26.921 -12.053 -4.969 1.00 39.34 78 GLU A O 1
ATOM 628 N N . THR A 1 79 ? 26.998 -14.180 -5.679 1.00 37.06 79 THR A N 1
ATOM 629 C CA . THR A 1 79 ? 27.366 -14.810 -4.412 1.00 37.06 79 THR A CA 1
ATOM 630 C C . THR A 1 79 ? 28.670 -14.201 -3.897 1.00 37.06 79 THR A C 1
ATOM 632 O O . THR A 1 79 ? 29.719 -14.420 -4.493 1.00 37.06 79 THR A O 1
ATOM 635 N N . GLY A 1 80 ? 28.611 -13.486 -2.770 1.00 37.88 80 GLY A N 1
ATOM 636 C CA . GLY A 1 80 ? 29.793 -13.232 -1.939 1.00 37.88 80 GLY A CA 1
ATOM 637 C C . GLY A 1 80 ? 30.269 -11.788 -1.785 1.00 37.88 80 GLY A C 1
ATOM 638 O O . GLY A 1 80 ? 31.245 -11.586 -1.072 1.00 37.88 80 GLY A O 1
ATOM 639 N N . LEU A 1 81 ? 29.604 -10.783 -2.361 1.00 34.53 81 LEU A N 1
ATOM 640 C CA . LEU A 1 81 ? 29.933 -9.376 -2.095 1.00 34.53 81 LEU A CA 1
ATOM 641 C C . LEU A 1 81 ? 28.695 -8.620 -1.603 1.00 34.53 81 LEU A C 1
ATOM 643 O O . LEU A 1 81 ? 27.785 -8.311 -2.372 1.00 34.53 81 LEU A O 1
ATOM 647 N N . GLU A 1 82 ? 28.670 -8.288 -0.309 1.00 36.19 82 GLU A N 1
ATOM 648 C CA . GLU A 1 82 ? 27.833 -7.198 0.202 1.00 36.19 82 GLU A CA 1
ATOM 649 C C . GLU A 1 82 ? 28.371 -5.880 -0.366 1.00 36.19 82 GLU A C 1
ATOM 651 O O . GLU A 1 82 ? 29.161 -5.170 0.253 1.00 36.19 82 GLU A O 1
ATOM 656 N N . ILE A 1 83 ? 27.978 -5.562 -1.597 1.00 43.03 83 ILE A N 1
ATOM 657 C CA . ILE A 1 83 ? 28.211 -4.235 -2.157 1.00 43.03 83 ILE A CA 1
ATOM 658 C C . ILE A 1 83 ? 27.359 -3.262 -1.341 1.00 43.03 83 ILE A C 1
ATOM 660 O O . ILE A 1 83 ? 26.158 -3.484 -1.163 1.00 43.03 83 ILE A O 1
ATOM 664 N N . SER A 1 84 ? 27.996 -2.196 -0.846 1.00 41.00 84 SER A N 1
ATOM 665 C CA . SER A 1 84 ? 27.353 -1.091 -0.132 1.00 41.00 84 SER A CA 1
ATOM 666 C C . SER A 1 84 ? 26.048 -0.698 -0.828 1.00 41.00 84 SER A C 1
ATOM 668 O O . SER A 1 84 ? 26.039 -0.222 -1.964 1.00 41.00 84 SER A O 1
ATOM 670 N N . TYR A 1 85 ? 24.928 -0.969 -0.162 1.00 45.94 85 TYR A N 1
ATOM 671 C CA . TYR A 1 85 ? 23.604 -0.629 -0.653 1.00 45.94 85 TYR A CA 1
ATOM 672 C C . TYR A 1 85 ? 23.433 0.886 -0.541 1.00 45.94 85 TYR A C 1
ATOM 674 O O . TYR A 1 85 ? 23.163 1.407 0.543 1.00 45.94 85 TYR A O 1
ATOM 682 N N . GLU A 1 86 ? 23.554 1.608 -1.656 1.00 52.53 86 GLU A N 1
ATOM 683 C CA . GLU A 1 86 ? 23.036 2.972 -1.725 1.00 52.53 86 GLU A CA 1
ATOM 684 C C . GLU A 1 86 ? 21.509 2.902 -1.691 1.00 52.53 86 GLU A C 1
ATOM 686 O O . GLU A 1 86 ? 20.840 2.710 -2.711 1.00 52.53 86 GLU A O 1
ATOM 691 N N . GLN A 1 87 ? 20.952 3.000 -0.481 1.00 56.53 87 GLN A N 1
ATOM 692 C CA . GLN A 1 87 ? 19.517 2.864 -0.277 1.00 56.53 87 GLN A CA 1
ATOM 693 C C . GLN A 1 87 ? 18.744 3.812 -1.197 1.00 56.53 87 GLN A C 1
ATOM 695 O O . GLN A 1 87 ? 19.006 5.020 -1.254 1.00 56.53 87 GLN A O 1
ATOM 700 N N . GLY A 1 88 ? 17.770 3.250 -1.914 1.00 68.06 88 GLY A N 1
ATOM 701 C CA . GLY A 1 88 ? 16.855 4.016 -2.748 1.00 68.06 88 GLY A CA 1
ATOM 702 C C . GLY A 1 88 ? 17.446 4.530 -4.061 1.00 68.06 88 GLY A C 1
ATOM 703 O O . GLY A 1 88 ? 16.855 5.442 -4.631 1.00 68.06 88 GLY A O 1
ATOM 704 N N . LEU A 1 89 ? 18.565 3.988 -4.565 1.00 80.44 89 LEU A N 1
ATOM 705 C CA . LEU A 1 89 ? 19.079 4.334 -5.900 1.00 80.44 89 LEU A CA 1
ATOM 706 C C . LEU A 1 89 ? 18.020 4.117 -6.995 1.00 80.44 89 LEU A C 1
ATOM 708 O O . LEU A 1 89 ? 17.730 5.040 -7.756 1.00 80.44 89 LEU A O 1
ATOM 712 N N . PHE A 1 90 ? 17.391 2.938 -7.031 1.00 83.81 90 PHE A N 1
ATOM 713 C CA . PHE A 1 90 ? 16.285 2.655 -7.950 1.00 83.81 90 PHE A CA 1
ATOM 714 C C . PHE A 1 90 ? 15.125 3.635 -7.777 1.00 83.81 90 PHE A C 1
ATOM 716 O O . PHE A 1 90 ? 14.731 4.286 -8.742 1.00 83.81 90 PHE A O 1
ATOM 723 N N . THR A 1 91 ? 14.624 3.800 -6.549 1.00 83.81 91 THR A N 1
ATOM 724 C CA . THR A 1 91 ? 13.529 4.734 -6.254 1.00 83.81 91 THR A CA 1
ATOM 725 C C . THR A 1 91 ? 13.866 6.170 -6.692 1.00 83.81 91 THR A C 1
ATOM 727 O O . THR A 1 91 ? 13.042 6.830 -7.323 1.00 83.81 91 THR A O 1
ATOM 730 N N . LYS A 1 92 ? 15.091 6.657 -6.450 1.00 86.31 92 LYS A N 1
ATOM 731 C CA . LYS A 1 92 ? 15.552 7.983 -6.908 1.00 86.31 92 LYS A CA 1
ATOM 732 C C . LYS A 1 92 ? 15.551 8.092 -8.432 1.00 86.31 92 LYS A C 1
ATOM 734 O O . LYS A 1 92 ? 15.116 9.109 -8.970 1.00 86.31 92 LYS A O 1
ATOM 739 N N . THR A 1 93 ? 16.038 7.070 -9.131 1.00 91.12 93 THR A N 1
ATOM 740 C CA . THR A 1 93 ? 16.056 7.051 -10.600 1.00 91.12 93 THR A CA 1
ATOM 741 C C . THR A 1 93 ? 14.648 6.984 -11.178 1.00 91.12 93 THR A C 1
ATOM 743 O O . THR A 1 93 ? 14.354 7.705 -12.129 1.00 91.12 93 THR A O 1
ATOM 746 N N . LEU A 1 94 ? 13.765 6.187 -10.575 1.00 91.50 94 LEU A N 1
ATOM 747 C CA . LEU A 1 94 ? 12.355 6.089 -10.939 1.00 91.50 94 LEU A CA 1
ATOM 748 C C . LEU A 1 94 ? 11.662 7.453 -10.820 1.00 91.50 94 LEU A C 1
ATOM 750 O O . LEU A 1 94 ? 11.039 7.901 -11.778 1.00 91.50 94 LEU A O 1
ATOM 754 N N . LEU A 1 95 ? 11.845 8.156 -9.695 1.00 90.88 95 LEU A N 1
ATOM 755 C CA . LEU A 1 95 ? 11.297 9.503 -9.490 1.00 90.88 95 LEU A CA 1
ATOM 756 C C . LEU A 1 95 ? 11.817 10.506 -10.529 1.00 90.88 95 LEU A C 1
ATOM 758 O O . LEU A 1 95 ? 11.035 11.274 -11.084 1.00 90.88 95 LEU A O 1
ATOM 762 N N . LYS A 1 96 ? 13.119 10.473 -10.850 1.00 93.00 96 LYS A N 1
ATOM 763 C CA . LYS A 1 96 ? 13.683 11.305 -11.927 1.00 93.00 96 LYS A CA 1
ATOM 764 C C . LYS A 1 96 ? 13.068 10.960 -13.284 1.00 93.00 96 LYS A C 1
ATOM 766 O O . LYS A 1 96 ? 12.704 11.863 -14.030 1.00 93.00 96 LYS A O 1
ATOM 771 N N . GLY A 1 97 ? 12.926 9.676 -13.600 1.00 94.38 97 GLY A N 1
ATOM 772 C CA . GLY A 1 97 ? 12.350 9.221 -14.864 1.00 94.38 97 GLY A CA 1
ATOM 773 C C . GLY A 1 97 ? 10.872 9.571 -15.018 1.00 94.38 97 GLY A C 1
ATOM 774 O O . GLY A 1 97 ? 10.410 9.735 -16.143 1.00 94.38 97 GLY A O 1
ATOM 775 N N . LEU A 1 98 ? 10.150 9.725 -13.907 1.00 94.00 98 LEU A N 1
ATOM 776 C CA . LEU A 1 98 ? 8.762 10.179 -13.873 1.00 94.00 98 LEU A CA 1
ATOM 777 C C . LEU A 1 98 ? 8.620 11.701 -13.932 1.00 94.00 98 LEU A C 1
ATOM 779 O O . LEU A 1 98 ? 7.515 12.181 -14.128 1.00 94.00 98 LEU A O 1
ATOM 783 N N . ASN A 1 99 ? 9.682 12.491 -13.784 1.00 92.44 99 ASN A N 1
ATOM 784 C CA . ASN A 1 99 ? 9.535 13.937 -13.908 1.00 92.44 99 ASN A CA 1
ATOM 785 C C . ASN A 1 99 ? 9.300 14.317 -15.388 1.00 92.44 99 ASN A C 1
ATOM 787 O O . ASN A 1 99 ? 10.217 14.146 -16.200 1.00 92.44 99 ASN A O 1
ATOM 791 N N . PRO A 1 100 ? 8.117 14.847 -15.764 1.00 92.19 100 PRO A N 1
ATOM 792 C CA . PRO A 1 100 ? 7.818 15.191 -17.150 1.00 92.19 100 PRO A CA 1
ATOM 793 C C . PRO A 1 100 ? 8.687 16.335 -17.696 1.00 92.19 100 PRO A C 1
ATOM 795 O O . PRO A 1 100 ? 8.829 16.446 -18.912 1.00 92.19 100 PRO A O 1
ATOM 798 N N . ASP A 1 101 ? 9.336 17.130 -16.841 1.00 91.19 101 ASP A N 1
ATOM 799 C CA . ASP A 1 101 ? 10.267 18.185 -17.266 1.00 91.19 101 ASP A CA 1
ATOM 800 C C . ASP A 1 101 ? 11.543 17.638 -17.916 1.00 91.19 101 ASP A C 1
ATOM 802 O O . ASP A 1 101 ? 12.212 18.346 -18.669 1.00 91.19 101 ASP A O 1
ATOM 806 N N . ASN A 1 102 ? 11.849 16.355 -17.702 1.00 92.06 102 ASN A N 1
ATOM 807 C CA . ASN A 1 102 ? 12.966 15.675 -18.356 1.00 92.06 102 ASN A CA 1
ATOM 808 C C . ASN A 1 102 ? 12.676 15.291 -19.821 1.00 92.06 102 ASN A C 1
ATOM 810 O O . ASN A 1 102 ? 13.545 14.719 -20.481 1.00 92.06 102 ASN A O 1
ATOM 814 N N . TYR A 1 103 ? 11.478 15.589 -20.339 1.00 92.31 103 TYR A N 1
ATOM 815 C CA . TYR A 1 103 ? 11.038 15.196 -21.677 1.00 92.31 103 TYR A CA 1
ATOM 816 C C . TYR A 1 103 ? 10.548 16.410 -22.470 1.00 92.31 103 TYR A C 1
ATOM 818 O O . TYR A 1 103 ? 9.770 17.230 -21.982 1.00 92.31 103 TYR A O 1
ATOM 826 N N . ALA A 1 104 ? 10.982 16.519 -23.729 1.00 90.62 104 ALA A N 1
ATOM 827 C CA . ALA A 1 104 ? 10.693 17.678 -24.578 1.00 90.62 104 ALA A CA 1
ATOM 828 C C . ALA A 1 104 ? 9.185 17.907 -24.780 1.00 90.62 104 ALA A C 1
ATOM 830 O O . ALA A 1 104 ? 8.709 19.037 -24.678 1.00 90.62 104 ALA A O 1
ATOM 831 N N . ASP A 1 105 ? 8.426 16.831 -24.986 1.00 91.38 105 ASP A N 1
ATOM 832 C CA . ASP A 1 105 ? 6.967 16.866 -25.123 1.00 91.38 105 ASP A CA 1
ATOM 833 C C . ASP A 1 105 ? 6.226 16.885 -23.778 1.00 91.38 105 ASP A C 1
ATOM 835 O O . ASP A 1 105 ? 5.008 17.039 -23.743 1.00 91.38 105 ASP A O 1
ATOM 839 N N . GLY A 1 106 ? 6.942 16.777 -22.657 1.00 90.38 106 GLY A N 1
ATOM 840 C CA . GLY A 1 106 ? 6.347 16.785 -21.328 1.00 90.38 106 GLY A CA 1
ATOM 841 C C . GLY A 1 106 ? 5.473 15.573 -21.038 1.00 90.38 106 GLY A C 1
ATOM 842 O O . GLY A 1 106 ? 4.636 15.661 -20.144 1.00 90.38 106 GLY A O 1
ATOM 843 N N . ILE A 1 107 ? 5.609 14.484 -21.800 1.00 91.19 107 ILE A N 1
ATOM 844 C CA . ILE A 1 107 ? 4.831 13.252 -21.645 1.00 91.19 107 ILE A CA 1
ATOM 845 C C . ILE A 1 107 ? 5.772 12.130 -21.225 1.00 91.19 107 ILE A C 1
ATOM 847 O O . ILE A 1 107 ? 6.732 11.823 -21.933 1.00 91.19 107 ILE A O 1
ATOM 851 N N . VAL A 1 108 ? 5.442 11.456 -20.127 1.00 95.12 108 VAL A N 1
ATOM 852 C CA . VAL A 1 108 ? 6.134 10.251 -19.667 1.00 95.12 108 VAL A CA 1
ATOM 853 C C . VAL A 1 108 ? 5.200 9.063 -19.805 1.00 95.12 108 VAL A C 1
ATOM 855 O O . VAL A 1 108 ? 4.141 9.007 -19.177 1.00 95.12 108 VAL A O 1
ATOM 858 N N . ASP A 1 109 ? 5.610 8.095 -20.611 1.00 95.38 109 ASP A N 1
ATOM 859 C CA . ASP A 1 109 ? 4.925 6.819 -20.752 1.00 95.38 109 ASP A CA 1
ATOM 860 C C . ASP A 1 109 ? 5.811 5.648 -20.304 1.00 95.38 109 ASP A C 1
ATOM 862 O O . ASP A 1 109 ? 6.985 5.824 -19.958 1.00 95.38 109 ASP A O 1
ATOM 866 N N . SER A 1 110 ? 5.240 4.444 -20.282 1.00 96.19 110 SER A N 1
ATOM 867 C CA . SER A 1 110 ? 5.925 3.224 -19.848 1.00 96.19 110 SER A CA 1
ATOM 868 C C . SER A 1 110 ? 7.206 2.928 -20.636 1.00 96.19 110 SER A C 1
ATOM 870 O O . SER A 1 110 ? 8.177 2.432 -20.055 1.00 96.19 110 SER A O 1
ATOM 872 N N . HIS A 1 111 ? 7.256 3.234 -21.935 1.00 96.50 111 HIS A N 1
ATOM 873 C CA . HIS A 1 111 ? 8.425 2.968 -22.780 1.00 96.50 111 HIS A CA 1
ATOM 874 C C . HIS A 1 111 ? 9.517 4.025 -22.601 1.00 96.50 111 HIS A C 1
ATOM 876 O O . HIS A 1 111 ? 10.693 3.669 -22.507 1.00 96.50 111 HIS A O 1
ATOM 882 N N . LYS A 1 112 ? 9.147 5.302 -22.481 1.00 96.62 112 LYS A N 1
ATOM 883 C CA . LYS A 1 112 ? 10.077 6.393 -22.159 1.00 96.62 112 LYS A CA 1
ATOM 884 C C . LYS A 1 112 ? 10.714 6.196 -20.790 1.00 96.62 112 LYS A C 1
ATOM 886 O O . LYS A 1 112 ? 11.931 6.313 -20.665 1.00 96.62 112 LYS A O 1
ATOM 891 N N . LEU A 1 113 ? 9.915 5.824 -19.787 1.00 96.75 113 LEU A N 1
ATOM 892 C CA . LEU A 1 113 ? 10.430 5.529 -18.453 1.00 96.75 113 LEU A CA 1
ATOM 893 C C . LEU A 1 113 ? 11.395 4.337 -18.475 1.00 96.75 113 LEU A C 1
ATOM 895 O O . LEU A 1 113 ? 12.460 4.410 -17.862 1.00 96.75 113 LEU A O 1
ATOM 899 N N . LYS A 1 114 ? 11.064 3.270 -19.219 1.00 95.06 114 LYS A N 1
ATOM 900 C CA . LYS A 1 114 ? 11.971 2.132 -19.437 1.00 95.06 114 LYS A CA 1
ATOM 901 C C . LYS A 1 114 ? 13.316 2.601 -19.999 1.00 95.06 114 LYS A C 1
ATOM 903 O O . LYS A 1 114 ? 14.345 2.336 -19.386 1.00 95.06 114 LYS A O 1
ATOM 908 N N . GLN A 1 115 ? 13.300 3.338 -21.111 1.00 95.50 115 GLN A N 1
ATOM 909 C CA . GLN A 1 115 ? 14.518 3.848 -21.752 1.00 95.50 115 GLN A CA 1
ATOM 910 C C . GLN A 1 115 ? 15.336 4.740 -20.808 1.00 95.50 115 GLN A C 1
ATOM 912 O O . GLN A 1 115 ? 16.563 4.646 -20.773 1.00 95.50 115 GLN A O 1
ATOM 917 N N . PHE A 1 116 ? 14.667 5.588 -20.020 1.00 95.75 116 PHE A N 1
ATOM 918 C CA . PHE A 1 116 ? 15.322 6.445 -19.036 1.00 95.75 116 PHE A CA 1
ATOM 919 C C . PHE A 1 116 ? 16.040 5.622 -17.963 1.00 95.75 116 PHE A C 1
ATOM 921 O O . PHE A 1 116 ? 17.223 5.851 -17.707 1.00 95.75 116 PHE A O 1
ATOM 928 N N . ILE A 1 117 ? 15.350 4.655 -17.351 1.00 93.19 117 ILE A N 1
ATOM 929 C CA . ILE A 1 117 ? 15.917 3.823 -16.283 1.00 93.19 117 ILE A CA 1
ATOM 930 C C . ILE A 1 117 ? 17.054 2.953 -16.824 1.00 93.19 117 ILE A C 1
ATOM 932 O O . ILE A 1 117 ? 18.123 2.935 -16.218 1.00 93.19 117 ILE A O 1
ATOM 936 N N . GLU A 1 118 ? 16.872 2.294 -17.973 1.00 92.12 118 GLU A N 1
ATOM 937 C CA . GLU A 1 118 ? 17.920 1.477 -18.605 1.00 92.12 118 GLU A CA 1
ATOM 938 C C . GLU A 1 118 ? 19.177 2.306 -18.882 1.00 92.12 118 GLU A C 1
ATOM 940 O O . GLU A 1 118 ? 20.284 1.867 -18.580 1.00 92.12 118 GLU A O 1
ATOM 945 N N . LYS A 1 119 ? 19.017 3.541 -19.374 1.00 92.88 119 LYS A N 1
ATOM 946 C CA . LYS A 1 119 ? 20.141 4.450 -19.622 1.00 92.88 119 LYS A CA 1
ATOM 947 C C . LYS A 1 119 ? 20.844 4.881 -18.331 1.00 92.88 119 LYS A C 1
ATOM 949 O O . LYS A 1 119 ? 22.070 4.863 -18.279 1.00 92.88 119 LYS A O 1
ATOM 954 N N . GLN A 1 120 ? 20.092 5.291 -17.309 1.00 91.06 120 GLN A N 1
ATOM 955 C CA . GLN A 1 120 ? 20.659 5.810 -16.055 1.00 91.06 120 GLN A CA 1
ATOM 956 C C . GLN A 1 120 ? 21.268 4.713 -15.173 1.00 91.06 120 GLN A C 1
ATOM 958 O O . GLN A 1 120 ? 22.185 4.985 -14.403 1.00 91.06 120 GLN A O 1
ATOM 963 N N . MET A 1 121 ? 20.775 3.478 -15.289 1.00 87.75 121 MET A N 1
ATOM 964 C CA . MET A 1 121 ? 21.202 2.342 -14.465 1.00 87.75 121 MET A CA 1
ATOM 965 C C . MET A 1 121 ? 22.096 1.348 -15.221 1.00 87.75 121 MET A C 1
ATOM 967 O O . MET A 1 121 ? 22.484 0.327 -14.663 1.00 87.75 121 MET A O 1
ATOM 971 N N . ALA A 1 122 ? 22.491 1.653 -16.464 1.00 85.50 122 ALA A N 1
ATOM 972 C CA . ALA A 1 122 ? 23.370 0.798 -17.270 1.00 85.50 122 ALA A CA 1
ATOM 973 C C . ALA A 1 122 ? 24.716 0.488 -16.589 1.00 85.50 122 ALA A C 1
ATOM 975 O O . 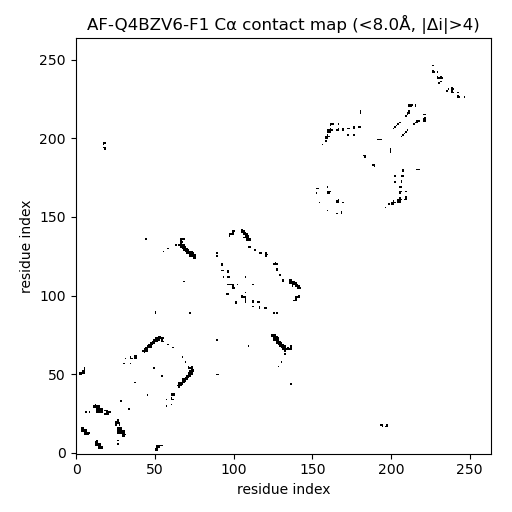ALA A 1 122 ? 25.271 -0.590 -16.783 1.00 85.50 122 ALA A O 1
ATOM 976 N N . GLN A 1 123 ? 25.233 1.436 -15.800 1.00 79.75 123 GLN A N 1
ATOM 977 C CA . GLN A 1 123 ? 26.533 1.345 -15.121 1.00 79.75 123 GLN A CA 1
ATOM 978 C C . GLN A 1 123 ? 26.407 1.134 -13.607 1.00 79.75 123 GLN A C 1
ATOM 980 O O . GLN A 1 123 ? 27.391 1.248 -12.879 1.00 79.75 123 GLN A O 1
ATOM 985 N N . THR A 1 124 ? 25.201 0.854 -13.107 1.00 79.50 124 THR A N 1
ATOM 986 C CA . THR A 1 124 ? 24.983 0.615 -11.678 1.00 79.50 124 THR A CA 1
ATOM 987 C C . THR A 1 124 ? 25.039 -0.876 -11.359 1.00 79.50 124 THR A C 1
ATOM 989 O O . THR A 1 124 ? 24.714 -1.721 -12.192 1.00 79.50 124 THR A O 1
ATOM 992 N N . SER A 1 125 ? 25.411 -1.216 -10.123 1.00 73.12 125 SER A N 1
ATOM 993 C CA . SER A 1 125 ? 25.361 -2.599 -9.619 1.00 73.12 125 SER A CA 1
ATOM 994 C C . SER A 1 125 ? 23.928 -3.135 -9.519 1.00 73.12 125 SER A C 1
ATOM 996 O O . SER A 1 125 ? 23.695 -4.341 -9.566 1.00 73.12 125 SER A O 1
ATOM 998 N N . GLN A 1 126 ? 22.948 -2.238 -9.414 1.00 75.00 126 GLN A N 1
ATOM 999 C CA . GLN A 1 126 ? 21.537 -2.568 -9.493 1.00 75.00 126 GLN A CA 1
ATOM 1000 C C . GLN A 1 126 ? 21.117 -2.679 -10.962 1.00 75.00 126 GLN A C 1
ATOM 1002 O O . GLN A 1 126 ? 21.309 -1.736 -11.727 1.00 75.00 126 GLN A O 1
ATOM 1007 N N . ARG A 1 127 ? 20.533 -3.816 -11.357 1.00 77.44 127 ARG A N 1
ATOM 1008 C CA . ARG A 1 127 ? 20.048 -4.050 -12.725 1.00 77.44 127 ARG A CA 1
ATOM 1009 C C . ARG A 1 127 ? 18.538 -4.229 -12.694 1.00 77.44 127 ARG A C 1
ATOM 1011 O O . ARG A 1 127 ? 18.068 -5.350 -12.470 1.00 77.44 127 ARG A O 1
ATOM 1018 N N . PRO A 1 128 ? 17.768 -3.145 -12.883 1.00 83.31 128 PRO A N 1
ATOM 1019 C CA . PRO A 1 128 ? 16.330 -3.249 -12.870 1.00 83.31 128 PRO A CA 1
ATOM 1020 C C . PRO A 1 128 ? 15.847 -4.150 -13.994 1.00 83.31 128 PRO A C 1
ATOM 1022 O O . PRO A 1 128 ? 16.282 -4.020 -15.138 1.00 83.31 128 PRO A O 1
ATOM 1025 N N . LEU A 1 129 ? 14.924 -5.041 -13.675 1.00 86.69 129 LEU A N 1
ATOM 1026 C CA . LEU A 1 129 ? 14.211 -5.801 -14.678 1.00 86.69 129 LEU A CA 1
ATOM 1027 C C . LEU A 1 129 ? 12.930 -5.048 -15.024 1.00 86.69 129 LEU A C 1
ATOM 1029 O O . LEU A 1 129 ? 12.161 -4.679 -14.133 1.00 86.69 129 LEU A O 1
ATOM 1033 N N . ILE A 1 130 ? 12.729 -4.809 -16.318 1.00 89.38 130 ILE A N 1
ATOM 1034 C CA . ILE A 1 130 ? 11.633 -3.994 -16.837 1.00 89.38 130 ILE A CA 1
ATOM 1035 C C . ILE A 1 130 ? 10.904 -4.767 -17.930 1.00 89.38 130 ILE A C 1
ATOM 1037 O O . ILE A 1 130 ? 11.513 -5.177 -18.920 1.00 89.38 130 ILE A O 1
ATOM 1041 N N . ALA A 1 131 ? 9.594 -4.929 -17.774 1.00 90.75 131 ALA A N 1
ATOM 1042 C CA . ALA A 1 131 ? 8.728 -5.563 -18.757 1.00 90.75 131 ALA A CA 1
ATOM 1043 C C . ALA A 1 131 ? 7.525 -4.659 -19.038 1.00 90.75 131 ALA A C 1
ATOM 1045 O O . ALA A 1 131 ? 6.776 -4.311 -18.129 1.00 90.75 131 ALA A O 1
ATOM 1046 N N . ASN A 1 132 ? 7.326 -4.320 -20.310 1.00 93.50 132 ASN A N 1
ATOM 1047 C CA . ASN A 1 132 ? 6.154 -3.590 -20.780 1.00 93.50 132 ASN A CA 1
ATOM 1048 C C . ASN A 1 132 ? 5.396 -4.444 -21.800 1.00 93.50 132 ASN A C 1
ATOM 1050 O O . ASN A 1 132 ? 6.018 -5.212 -22.539 1.00 93.50 132 ASN A O 1
ATOM 1054 N N . SER A 1 133 ? 4.080 -4.270 -21.859 1.00 92.69 133 SER A N 1
ATOM 1055 C CA . SER A 1 133 ? 3.254 -4.708 -22.987 1.00 92.69 133 SER A CA 1
ATOM 1056 C C . SER A 1 133 ? 3.607 -3.943 -24.269 1.00 92.69 133 SER A C 1
ATOM 1058 O O . SER A 1 133 ? 4.367 -2.974 -24.245 1.00 92.69 133 SER A O 1
ATOM 1060 N N . SER A 1 134 ? 3.016 -4.339 -25.399 1.00 88.81 134 SER A N 1
ATOM 1061 C CA . SER A 1 134 ? 3.114 -3.575 -26.650 1.00 88.81 134 SER A CA 1
ATOM 1062 C C . SER A 1 134 ? 2.400 -2.222 -26.578 1.00 88.81 134 SER A C 1
ATOM 1064 O O . SER A 1 134 ? 2.832 -1.271 -27.224 1.00 88.81 134 SER A O 1
ATOM 1066 N N . GLY A 1 135 ? 1.302 -2.132 -25.820 1.00 88.44 135 GLY A N 1
ATOM 1067 C CA . GLY A 1 135 ? 0.603 -0.876 -25.575 1.00 88.44 135 GLY A CA 1
ATOM 1068 C C . GLY A 1 135 ? 1.368 0.017 -24.601 1.00 88.44 135 GLY A C 1
ATOM 1069 O O . GLY A 1 135 ? 1.853 -0.447 -23.565 1.00 88.44 135 GLY A O 1
ATOM 1070 N N . SER A 1 136 ? 1.443 1.309 -24.929 1.00 91.94 136 SER A N 1
ATOM 1071 C CA . SER A 1 136 ? 2.048 2.327 -24.070 1.00 91.94 136 SER A CA 1
ATOM 1072 C C . SER A 1 136 ? 1.058 2.810 -23.006 1.00 91.94 136 SER A C 1
ATOM 1074 O O . SER A 1 136 ? -0.108 3.103 -23.295 1.00 91.94 136 SER A O 1
ATOM 1076 N N . ILE A 1 137 ? 1.522 2.925 -21.760 1.00 93.88 137 ILE A N 1
ATOM 1077 C CA . ILE A 1 137 ? 0.741 3.466 -20.644 1.00 93.88 137 ILE A CA 1
ATOM 1078 C C . ILE A 1 137 ? 1.267 4.863 -20.327 1.00 93.88 137 ILE A C 1
ATOM 1080 O O . ILE A 1 137 ? 2.424 5.008 -19.946 1.00 93.88 137 ILE A O 1
ATOM 1084 N N . LEU A 1 138 ? 0.410 5.882 -20.432 1.00 92.62 138 LEU A N 1
ATOM 1085 C CA . LEU A 1 138 ? 0.699 7.225 -19.930 1.00 92.62 138 LEU A CA 1
ATOM 1086 C C . LEU A 1 138 ? 0.860 7.175 -18.404 1.00 92.62 138 LEU A C 1
ATOM 1088 O O . LEU A 1 138 ? -0.073 6.780 -17.706 1.00 92.62 138 LEU A O 1
ATOM 1092 N N . LEU A 1 139 ? 2.025 7.582 -17.903 1.00 92.69 139 LEU A N 1
ATOM 1093 C CA . LEU A 1 139 ? 2.349 7.564 -16.476 1.00 92.69 139 LEU A CA 1
ATOM 1094 C C . LEU A 1 139 ? 2.169 8.944 -15.848 1.00 92.69 139 LEU A C 1
ATOM 1096 O O . LEU A 1 139 ? 1.576 9.072 -14.783 1.00 92.69 139 LEU A O 1
ATOM 1100 N N . THR A 1 140 ? 2.676 9.979 -16.514 1.00 90.75 140 THR A N 1
ATOM 1101 C CA . THR A 1 140 ? 2.568 11.370 -16.064 1.00 90.75 140 THR A CA 1
ATOM 1102 C C . THR A 1 140 ? 2.837 12.320 -17.225 1.00 90.75 140 THR A C 1
ATOM 1104 O O . THR A 1 140 ? 3.364 11.925 -18.267 1.00 90.75 140 THR A O 1
ATOM 1107 N N . ASN A 1 141 ? 2.412 13.571 -17.091 1.00 89.75 141 ASN A N 1
ATOM 1108 C CA . ASN A 1 141 ? 2.672 14.613 -18.071 1.00 89.75 141 ASN A CA 1
ATOM 1109 C C . ASN A 1 141 ? 2.611 16.011 -17.428 1.00 89.75 141 ASN A C 1
ATOM 1111 O O . ASN A 1 141 ? 2.039 16.179 -16.350 1.00 89.75 141 ASN A O 1
ATOM 1115 N N . ARG A 1 142 ? 3.140 17.028 -18.120 1.00 84.31 142 ARG A N 1
ATOM 1116 C CA . ARG A 1 142 ? 3.084 18.438 -17.675 1.00 84.31 142 ARG A CA 1
ATOM 1117 C C . ARG A 1 142 ? 1.668 19.026 -17.651 1.00 84.31 142 ARG A C 1
ATOM 1119 O O . ARG A 1 142 ? 1.425 20.023 -16.984 1.00 84.31 142 ARG A O 1
ATOM 1126 N N . TYR A 1 143 ? 0.732 18.433 -18.386 1.00 71.69 143 TYR A N 1
ATOM 1127 C CA . TYR A 1 143 ? -0.592 18.998 -18.649 1.00 71.69 143 TYR A CA 1
ATOM 1128 C C . TYR A 1 143 ? -1.658 18.611 -17.603 1.00 71.69 143 TYR A C 1
ATOM 1130 O O . TYR A 1 143 ? -2.717 19.232 -17.565 1.00 71.69 143 TYR A O 1
ATOM 1138 N N . THR A 1 144 ? -1.401 17.632 -16.720 1.00 59.72 144 THR A N 1
ATOM 1139 C CA . THR A 1 144 ? -2.394 17.118 -15.742 1.00 59.72 144 THR A CA 1
ATOM 1140 C C . THR A 1 144 ? -2.368 17.855 -14.389 1.00 59.72 144 THR A C 1
ATOM 1142 O O . THR A 1 144 ? -2.926 17.384 -13.401 1.00 59.72 144 THR A O 1
ATOM 1145 N N . LEU A 1 145 ? -1.766 19.045 -14.313 1.00 54.16 145 LEU A N 1
ATOM 1146 C CA . LEU A 1 145 ? -1.641 19.802 -13.057 1.00 54.16 145 LEU A CA 1
ATOM 1147 C C . LEU A 1 145 ? -2.948 20.437 -12.556 1.00 54.16 145 LEU A C 1
ATOM 1149 O O . LEU A 1 145 ? -2.969 20.966 -11.451 1.00 54.16 145 LEU A O 1
ATOM 1153 N N . ALA A 1 146 ? -4.049 20.376 -13.312 1.00 52.16 146 ALA A N 1
ATOM 1154 C CA . ALA A 1 146 ? -5.262 21.117 -12.959 1.00 52.16 146 ALA A CA 1
ATOM 1155 C C . ALA A 1 146 ? -5.923 20.671 -11.638 1.00 52.16 146 ALA A C 1
ATOM 1157 O O . ALA A 1 146 ? -6.711 21.435 -11.100 1.00 52.16 146 ALA A O 1
ATOM 1158 N N . ASN A 1 147 ? -5.610 19.481 -11.102 1.00 52.94 147 ASN A N 1
ATOM 1159 C CA . ASN A 1 147 ? -6.150 18.996 -9.820 1.00 52.94 147 ASN A CA 1
ATOM 1160 C C . ASN A 1 147 ? -5.210 18.045 -9.048 1.00 52.94 147 ASN A C 1
ATOM 1162 O O . ASN A 1 147 ? -5.653 17.374 -8.113 1.00 52.94 147 ASN A O 1
ATOM 1166 N N . PHE A 1 148 ? -3.928 17.939 -9.418 1.00 55.56 148 PHE A N 1
ATOM 1167 C CA . PHE A 1 148 ? -3.000 17.082 -8.675 1.00 55.56 148 PHE A CA 1
ATOM 1168 C C . PHE A 1 148 ? -2.610 17.770 -7.362 1.00 55.56 148 PHE A C 1
ATOM 1170 O O . PHE A 1 148 ? -1.813 18.706 -7.352 1.00 55.56 148 PHE A O 1
ATOM 1177 N N . LYS A 1 149 ? -3.190 17.316 -6.248 1.00 57.72 149 LYS A N 1
ATOM 1178 C CA . LYS A 1 149 ? -2.649 17.607 -4.921 1.00 57.72 149 LYS A CA 1
ATOM 1179 C C . LYS A 1 149 ? -1.493 16.648 -4.684 1.00 57.72 149 LYS A C 1
ATOM 1181 O O . LYS A 1 149 ? -1.710 15.439 -4.658 1.00 57.72 149 LYS A O 1
ATOM 1186 N N . ASP A 1 150 ? -0.294 17.186 -4.489 1.00 59.34 150 ASP A N 1
ATOM 1187 C CA . ASP A 1 150 ? 0.890 16.425 -4.075 1.00 59.34 150 ASP A CA 1
ATOM 1188 C C . ASP A 1 150 ? 0.795 16.015 -2.590 1.00 59.34 150 ASP A C 1
ATOM 1190 O O . ASP A 1 150 ? 1.662 16.282 -1.763 1.00 59.34 150 ASP A O 1
ATOM 1194 N N . GLU A 1 151 ? -0.335 15.413 -2.222 1.00 63.59 151 GLU A N 1
ATOM 1195 C CA . GLU A 1 151 ? -0.605 14.861 -0.904 1.00 63.59 151 GLU A CA 1
ATOM 1196 C C . GLU A 1 151 ? -0.708 13.346 -1.064 1.00 63.59 151 GLU A C 1
ATOM 1198 O O . GLU A 1 151 ? -1.741 12.806 -1.460 1.00 63.59 151 GLU A O 1
ATOM 1203 N N . CYS A 1 152 ? 0.385 12.637 -0.775 1.00 65.44 152 CYS A N 1
ATOM 1204 C CA . CYS A 1 152 ? 0.351 11.181 -0.715 1.00 65.44 152 CYS A CA 1
ATOM 1205 C C . CYS A 1 152 ? -0.641 10.753 0.386 1.00 65.44 152 CYS A C 1
ATOM 1207 O O . CYS A 1 152 ? -0.402 11.052 1.561 1.00 65.44 152 CYS A O 1
ATOM 1209 N N . PRO A 1 153 ? -1.731 10.031 0.055 1.00 66.31 153 PRO A N 1
ATOM 1210 C CA . PRO A 1 153 ? -2.733 9.639 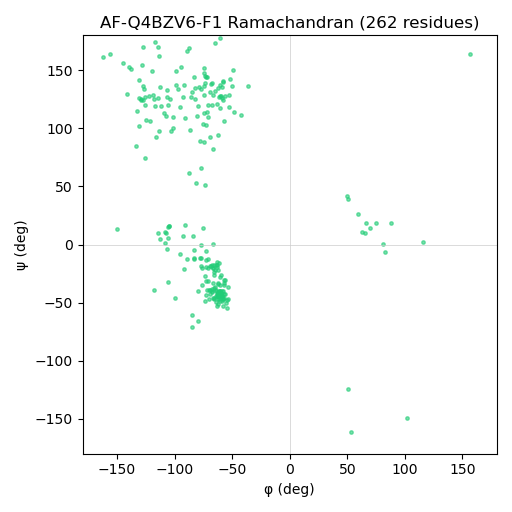1.047 1.00 66.31 153 PRO A CA 1
ATOM 1211 C C . PRO A 1 153 ? -2.188 8.599 2.036 1.00 66.31 153 PRO A C 1
ATOM 1213 O O . PRO A 1 153 ? -2.733 8.404 3.122 1.00 66.31 153 PRO A O 1
ATOM 1216 N N . TYR A 1 154 ? -1.098 7.916 1.676 1.00 71.88 154 TYR A N 1
ATOM 1217 C CA . TYR A 1 154 ? -0.471 6.906 2.511 1.00 71.88 154 TYR A CA 1
ATOM 1218 C C . TYR A 1 154 ? 0.514 7.535 3.491 1.00 71.88 154 TYR A C 1
ATOM 1220 O O . TYR A 1 154 ? 1.455 8.234 3.124 1.00 71.88 154 TYR A O 1
ATOM 1228 N N . ARG A 1 155 ? 0.334 7.211 4.770 1.00 71.69 155 ARG A N 1
ATOM 1229 C CA . ARG A 1 155 ? 1.076 7.816 5.881 1.00 71.69 155 ARG A CA 1
ATOM 1230 C C . ARG A 1 155 ? 2.449 7.190 6.159 1.00 71.69 155 ARG A C 1
ATOM 1232 O O . ARG A 1 155 ? 3.092 7.563 7.139 1.00 71.69 155 ARG A O 1
ATOM 1239 N N . SER A 1 156 ? 2.932 6.280 5.308 1.00 74.12 156 SER A N 1
ATOM 1240 C CA . SER A 1 156 ? 4.181 5.536 5.539 1.00 74.12 156 SER A CA 1
ATOM 1241 C C . SER A 1 156 ? 4.186 4.902 6.948 1.00 74.12 156 SER A C 1
ATOM 1243 O O . SER A 1 156 ? 3.245 4.190 7.290 1.00 74.12 156 SER A O 1
ATOM 1245 N N . LEU A 1 157 ? 5.201 5.177 7.774 1.00 70.44 157 LEU A N 1
ATOM 1246 C CA . LEU A 1 157 ? 5.319 4.706 9.162 1.00 70.44 157 LEU A CA 1
ATOM 1247 C C . LEU A 1 157 ? 4.430 5.467 10.160 1.00 70.44 157 LEU A C 1
ATOM 1249 O O . LEU A 1 157 ? 4.283 5.044 11.307 1.00 70.44 157 LEU A O 1
ATOM 1253 N N . SER A 1 158 ? 3.841 6.596 9.761 1.00 80.69 158 SER A N 1
ATOM 1254 C CA . SER A 1 158 ? 2.874 7.285 10.615 1.00 80.69 158 SER A CA 1
ATOM 1255 C C . SER A 1 158 ? 1.557 6.517 10.643 1.00 80.69 158 SER A C 1
ATOM 1257 O O . SER A 1 158 ? 1.118 5.939 9.651 1.00 80.69 158 SER A O 1
ATOM 1259 N N . TYR A 1 159 ? 0.892 6.527 11.795 1.00 85.69 159 TYR A N 1
ATOM 1260 C CA . TYR A 1 159 ? -0.427 5.920 11.909 1.00 85.69 159 TYR A CA 1
ATOM 1261 C C . TYR A 1 159 ? -1.499 6.783 11.236 1.00 85.69 159 TYR A C 1
ATOM 1263 O O . TYR A 1 159 ? -1.449 8.013 11.292 1.00 85.69 159 TYR A O 1
ATOM 1271 N N . PHE A 1 160 ? -2.512 6.122 10.679 1.00 90.06 160 PHE A N 1
ATOM 1272 C CA . PHE A 1 160 ? -3.745 6.773 10.244 1.00 90.06 160 PHE A CA 1
ATOM 1273 C C . PHE A 1 160 ? -4.525 7.250 11.476 1.00 90.06 160 PHE A C 1
ATOM 1275 O O . PHE A 1 160 ? -4.682 6.517 12.462 1.00 90.06 160 PHE A O 1
ATOM 1282 N N . ARG A 1 161 ? -4.960 8.504 11.451 1.00 91.19 161 ARG A N 1
ATOM 1283 C CA . ARG A 1 161 ? -5.629 9.207 12.547 1.00 91.19 161 ARG A CA 1
ATOM 1284 C C . ARG A 1 161 ? -7.138 8.980 12.511 1.00 91.19 161 ARG A C 1
ATOM 1286 O O . ARG A 1 161 ? -7.698 8.436 11.571 1.00 91.19 161 ARG A O 1
ATOM 1293 N N . GLU A 1 162 ? -7.807 9.392 13.581 1.00 91.81 162 GLU A N 1
ATOM 1294 C CA . GLU A 1 162 ? -9.269 9.341 13.698 1.00 91.81 162 GLU A CA 1
ATOM 1295 C C . GLU A 1 162 ? -9.951 10.540 13.002 1.00 91.81 162 GLU A C 1
ATOM 1297 O O . GLU A 1 162 ? -10.734 11.250 13.623 1.00 91.81 162 GLU A O 1
ATOM 1302 N N . ASN A 1 163 ? -9.643 10.791 11.727 1.00 89.44 163 ASN A N 1
ATOM 1303 C CA . ASN A 1 163 ? -10.259 11.845 10.904 1.00 89.44 163 ASN A CA 1
ATOM 1304 C C . ASN A 1 163 ? -10.793 11.268 9.579 1.00 89.44 163 ASN A C 1
ATOM 1306 O O . ASN A 1 163 ? -10.567 10.092 9.288 1.00 89.44 163 ASN A O 1
ATOM 1310 N N . SER A 1 164 ? -11.557 12.055 8.810 1.00 87.56 164 SER A N 1
ATOM 1311 C CA . SER A 1 164 ? -12.184 11.543 7.579 1.00 87.56 164 SER A CA 1
ATOM 1312 C C . SER A 1 164 ? -11.153 11.256 6.498 1.00 87.56 164 SER A C 1
ATOM 1314 O O . SER A 1 164 ? -11.242 10.222 5.844 1.00 87.56 164 SER A O 1
ATOM 1316 N N . GLU A 1 165 ? -10.142 12.116 6.376 1.00 88.06 165 GLU A N 1
ATOM 1317 C CA . GLU A 1 165 ? -9.108 12.021 5.349 1.00 88.06 165 GLU A CA 1
ATOM 1318 C C . GLU A 1 165 ? -8.336 10.704 5.461 1.00 88.06 165 GLU A C 1
ATOM 1320 O O . GLU A 1 165 ? -8.194 9.985 4.476 1.00 88.06 165 GLU A O 1
ATOM 1325 N N . ASP A 1 166 ? -7.889 10.347 6.669 1.00 89.69 166 ASP A N 1
ATOM 1326 C CA . ASP A 1 166 ? -7.129 9.122 6.901 1.00 89.69 166 ASP A CA 1
ATOM 1327 C C . ASP A 1 166 ? -8.038 7.878 6.884 1.00 89.69 166 ASP A C 1
ATOM 1329 O O . ASP A 1 166 ? -7.618 6.815 6.426 1.00 89.69 166 ASP A O 1
ATOM 1333 N N . ALA A 1 167 ? -9.280 7.976 7.374 1.00 88.00 167 ALA A N 1
ATOM 1334 C CA . ALA A 1 167 ? -10.199 6.837 7.429 1.00 88.00 167 ALA A CA 1
ATOM 1335 C C . ALA A 1 167 ? -10.739 6.425 6.052 1.00 88.00 167 ALA A C 1
ATOM 1337 O O . ALA A 1 167 ? -10.987 5.240 5.827 1.00 88.00 167 ALA A O 1
ATOM 1338 N N . GLU A 1 168 ? -10.903 7.375 5.130 1.00 85.75 168 GLU A N 1
ATOM 1339 C CA . GLU A 1 168 ? -11.351 7.112 3.757 1.00 85.75 168 GLU A CA 1
ATOM 1340 C C . GLU A 1 168 ? -10.297 6.405 2.908 1.00 85.75 168 GLU A C 1
ATOM 1342 O O . GLU A 1 168 ? -10.644 5.770 1.917 1.00 85.75 168 GLU A O 1
ATOM 1347 N N . VAL A 1 169 ? -9.025 6.468 3.299 1.00 85.31 169 VAL A N 1
ATOM 1348 C CA . VAL A 1 169 ? -7.923 5.774 2.612 1.00 85.31 169 VAL A CA 1
ATOM 1349 C C . VAL A 1 169 ? -7.379 4.581 3.409 1.00 85.31 169 VAL A C 1
ATOM 1351 O O . VAL A 1 169 ? -6.449 3.900 2.973 1.00 85.31 169 VAL A O 1
ATOM 1354 N N . PHE A 1 170 ? -7.964 4.291 4.576 1.00 87.88 170 PHE A N 1
ATOM 1355 C CA . PHE A 1 170 ? -7.589 3.164 5.426 1.00 87.88 170 PHE A CA 1
ATOM 1356 C C . PHE A 1 170 ? -8.337 1.883 5.022 1.00 87.88 170 PHE A C 1
ATOM 1358 O O . PHE A 1 170 ? -9.471 1.638 5.435 1.00 87.88 170 PHE A O 1
ATOM 1365 N N . TYR A 1 171 ? -7.666 1.023 4.251 1.00 83.69 171 TYR A N 1
ATOM 1366 C CA . TYR A 1 171 ? -8.232 -0.216 3.704 1.00 83.69 171 TYR A CA 1
ATOM 1367 C C . TYR A 1 171 ? -7.574 -1.495 4.254 1.00 83.69 171 TYR A C 1
ATOM 1369 O O . TYR A 1 171 ? -6.559 -1.468 4.950 1.00 83.69 171 TYR A O 1
ATOM 1377 N N . GLY A 1 172 ? -8.173 -2.655 3.955 1.00 83.44 172 GLY A N 1
ATOM 1378 C CA . GLY A 1 172 ? -7.585 -3.983 4.209 1.00 83.44 172 GLY A CA 1
ATOM 1379 C C . GLY A 1 172 ? -7.749 -4.529 5.634 1.00 83.44 172 GLY A C 1
ATOM 1380 O O . GLY A 1 172 ? -7.433 -5.690 5.893 1.00 83.44 172 GLY A O 1
ATOM 1381 N N . ARG A 1 173 ? -8.282 -3.736 6.574 1.00 89.94 173 ARG A N 1
ATOM 1382 C CA . ARG A 1 173 ? -8.464 -4.138 7.985 1.00 89.94 173 ARG A CA 1
ATOM 1383 C C . ARG A 1 173 ? -9.924 -4.251 8.437 1.00 89.94 173 ARG A C 1
ATOM 1385 O O . ARG A 1 173 ? -10.180 -4.495 9.616 1.00 89.94 173 ARG A O 1
ATOM 1392 N N . ASP A 1 174 ? -10.886 -4.184 7.516 1.00 88.31 174 ASP A N 1
ATOM 1393 C CA . ASP A 1 174 ? -12.319 -4.161 7.844 1.00 88.31 174 ASP A CA 1
ATOM 1394 C C . ASP A 1 174 ? -12.807 -5.359 8.656 1.00 88.31 174 ASP A C 1
ATOM 1396 O O . ASP A 1 174 ? -13.612 -5.186 9.572 1.00 88.31 174 ASP A O 1
ATOM 1400 N N . LYS A 1 175 ? -12.326 -6.572 8.358 1.00 90.31 175 LYS A N 1
ATOM 1401 C CA . LYS A 1 175 ? -12.727 -7.784 9.092 1.00 90.31 175 LYS A CA 1
ATOM 1402 C C . LYS A 1 175 ? -12.344 -7.691 10.572 1.00 90.31 175 LYS A C 1
ATOM 1404 O O . LYS A 1 175 ? -13.168 -7.982 11.438 1.00 90.31 175 LYS A O 1
ATOM 1409 N N . ILE A 1 176 ? -11.121 -7.238 10.860 1.00 93.06 176 ILE A N 1
ATOM 1410 C CA . ILE A 1 176 ? -10.624 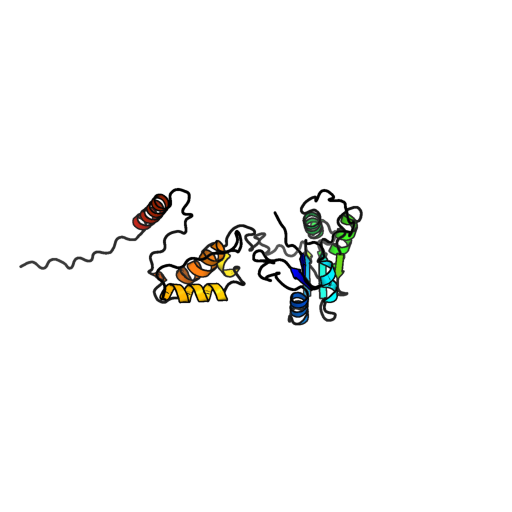-7.062 12.232 1.00 93.06 176 ILE A CA 1
ATOM 1411 C C . ILE A 1 176 ? -11.366 -5.907 12.909 1.00 93.06 176 ILE A C 1
ATOM 1413 O O . ILE A 1 176 ? -11.816 -6.051 14.043 1.00 93.06 176 ILE A O 1
ATOM 1417 N N . THR A 1 177 ? -11.585 -4.792 12.206 1.00 94.94 177 THR A N 1
ATOM 1418 C CA . THR A 1 177 ? -12.368 -3.666 12.734 1.00 94.94 177 THR A CA 1
ATOM 1419 C C . THR A 1 177 ? -13.793 -4.081 13.113 1.00 94.94 177 THR A C 1
ATOM 1421 O O . THR A 1 177 ? -14.254 -3.738 14.198 1.00 94.94 177 THR A O 1
ATOM 1424 N N . LYS A 1 178 ? -14.485 -4.863 12.271 1.00 94.31 178 LYS A N 1
ATOM 1425 C CA . LYS A 1 178 ? -15.824 -5.397 12.581 1.00 94.31 178 LYS A CA 1
ATOM 1426 C C . LYS A 1 178 ? -15.803 -6.300 13.817 1.00 94.31 178 LYS A C 1
ATOM 1428 O O . LYS A 1 178 ? -16.699 -6.206 14.651 1.00 94.31 178 LYS A O 1
ATOM 1433 N N . ASN A 1 179 ? -14.772 -7.135 13.964 1.00 95.38 179 ASN A N 1
ATOM 1434 C CA . ASN A 1 179 ? -14.611 -7.969 15.153 1.00 95.38 179 ASN A CA 1
ATOM 1435 C C . ASN A 1 179 ? -14.413 -7.129 16.427 1.00 95.38 179 ASN A C 1
ATOM 1437 O O . ASN A 1 179 ? -15.055 -7.409 17.435 1.00 95.38 179 ASN A O 1
ATOM 1441 N N . LEU A 1 180 ? -13.608 -6.063 16.365 1.00 96.12 180 LEU A N 1
ATOM 1442 C CA . LEU A 1 180 ? -13.420 -5.137 17.488 1.00 96.12 180 LEU A CA 1
ATOM 1443 C C . LEU A 1 180 ? -14.722 -4.422 17.874 1.00 96.12 180 LEU A C 1
ATOM 1445 O O . LEU A 1 180 ? -15.040 -4.341 19.057 1.00 96.12 180 LEU A O 1
ATOM 1449 N N . ILE A 1 181 ? -15.510 -3.966 16.894 1.00 95.56 181 ILE A N 1
ATOM 1450 C CA . ILE A 1 181 ? -16.827 -3.344 17.134 1.00 95.56 181 ILE A CA 1
ATOM 1451 C C . ILE A 1 181 ? -17.784 -4.324 17.831 1.00 95.56 181 ILE A C 1
ATOM 1453 O O . ILE A 1 181 ? -18.535 -3.938 18.727 1.00 95.56 181 ILE A O 1
ATOM 1457 N N . TYR A 1 182 ? -17.760 -5.599 17.440 1.00 95.25 182 TYR A N 1
ATOM 1458 C CA . TYR A 1 182 ? -18.550 -6.642 18.094 1.00 95.25 182 TYR A CA 1
ATOM 1459 C C . TYR A 1 182 ? -18.086 -6.899 19.534 1.00 95.25 182 TYR A C 1
ATOM 1461 O O . TYR A 1 182 ? -18.907 -6.963 20.447 1.00 95.25 182 TYR A O 1
ATOM 1469 N N . ARG A 1 183 ? -16.769 -7.013 19.743 1.00 95.81 183 ARG A N 1
ATOM 1470 C CA . ARG A 1 183 ? -16.155 -7.253 21.057 1.00 95.81 183 ARG A CA 1
ATOM 1471 C C . ARG A 1 183 ? -16.438 -6.119 22.039 1.00 95.81 183 ARG A C 1
ATOM 1473 O O . ARG A 1 183 ? -16.779 -6.401 23.180 1.00 95.81 183 ARG A O 1
ATOM 1480 N N . ILE A 1 184 ? -16.394 -4.860 21.594 1.00 94.62 184 ILE A N 1
ATOM 1481 C CA . ILE A 1 184 ? -16.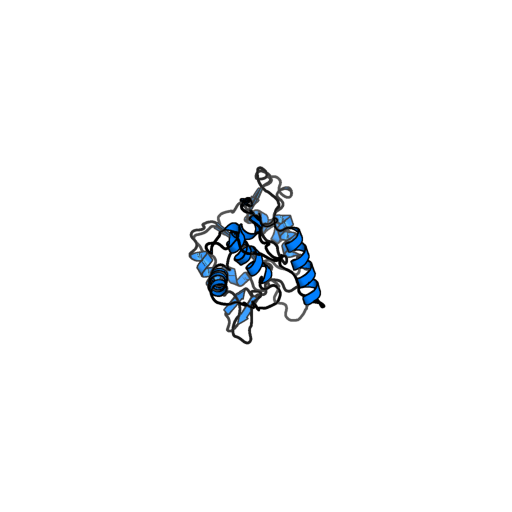662 -3.679 22.442 1.00 94.62 184 ILE A CA 1
ATOM 1482 C C . ILE A 1 184 ? -18.043 -3.722 23.104 1.00 94.62 184 ILE A C 1
ATOM 1484 O O . ILE A 1 184 ? -18.219 -3.196 24.196 1.00 94.62 184 ILE A O 1
ATOM 1488 N N . GLN A 1 185 ? -19.028 -4.348 22.459 1.00 91.75 185 GLN A N 1
ATOM 1489 C CA . GLN A 1 185 ? -20.384 -4.451 23.005 1.00 91.75 185 GLN A CA 1
ATOM 1490 C C . GLN A 1 185 ? -20.515 -5.527 24.091 1.00 91.75 185 GLN A C 1
ATOM 1492 O O . GLN A 1 185 ? -21.544 -5.594 24.758 1.00 91.75 185 GLN A O 1
ATOM 1497 N N . LYS A 1 186 ? -19.506 -6.391 24.249 1.00 94.12 186 LYS A N 1
ATOM 1498 C CA . LYS A 1 186 ? -19.539 -7.561 25.138 1.00 94.12 186 LYS A CA 1
ATOM 1499 C C . LYS A 1 186 ? -18.493 -7.496 26.241 1.00 94.12 186 LYS A C 1
ATOM 1501 O O . LYS A 1 186 ? -18.773 -7.877 27.374 1.00 94.12 186 LYS A O 1
ATOM 1506 N N . ASP A 1 187 ? -17.305 -7.016 25.899 1.00 95.62 187 ASP A N 1
ATOM 1507 C CA . ASP A 1 187 ? -16.119 -7.077 26.737 1.00 95.62 187 ASP A CA 1
ATOM 1508 C C . ASP A 1 187 ? -15.804 -5.685 27.310 1.00 95.62 187 ASP A C 1
ATOM 1510 O O . ASP A 1 187 ? -15.785 -4.689 26.590 1.00 95.62 187 ASP A O 1
ATOM 1514 N N . ARG A 1 188 ? -15.524 -5.608 28.620 1.00 91.88 188 ARG A N 1
ATOM 1515 C CA . ARG A 1 188 ? -15.170 -4.343 29.303 1.00 91.88 188 ARG A CA 1
ATOM 1516 C C . ARG A 1 188 ? -13.735 -3.888 29.033 1.00 91.88 188 ARG A C 1
ATOM 1518 O O . ARG A 1 188 ? -13.412 -2.722 29.235 1.00 91.88 188 ARG A O 1
ATOM 1525 N N . LEU A 1 189 ? -12.874 -4.813 28.616 1.00 93.38 189 LEU A N 1
ATOM 1526 C CA . LEU A 1 189 ? -11.475 -4.566 28.297 1.00 93.38 189 LEU A CA 1
ATOM 1527 C C . LEU A 1 189 ? -11.099 -5.390 27.072 1.00 93.38 189 LEU A C 1
ATOM 1529 O O . LEU A 1 189 ? -11.324 -6.598 27.035 1.00 93.38 189 LEU A O 1
ATOM 1533 N N . ILE A 1 190 ? -10.494 -4.732 26.088 1.00 95.12 190 ILE A N 1
ATOM 1534 C CA . ILE A 1 190 ? -9.991 -5.373 24.876 1.00 95.12 190 ILE A CA 1
ATOM 1535 C C . ILE A 1 190 ? -8.528 -4.998 24.726 1.00 95.12 190 ILE A C 1
ATOM 1537 O O . ILE A 1 190 ? -8.174 -3.820 24.716 1.00 95.12 190 ILE A O 1
ATOM 1541 N N . VAL A 1 191 ? -7.684 -6.014 24.582 1.00 92.75 191 VAL A N 1
ATOM 1542 C CA . VAL A 1 191 ? -6.251 -5.851 24.345 1.00 92.75 191 VAL A CA 1
ATOM 1543 C C . VAL A 1 191 ? -5.960 -6.211 22.894 1.00 92.75 191 VAL A C 1
ATOM 1545 O O . VAL A 1 191 ? -6.321 -7.291 22.431 1.00 92.75 191 VAL A O 1
ATOM 1548 N N . VAL A 1 192 ? -5.300 -5.304 22.172 1.00 92.31 192 VAL A N 1
ATOM 1549 C CA . VAL A 1 192 ? -4.861 -5.526 20.789 1.00 92.31 192 VAL A CA 1
ATOM 1550 C C . VAL A 1 192 ? -3.345 -5.655 20.771 1.00 92.31 192 VAL A C 1
ATOM 1552 O O . VAL A 1 192 ? -2.629 -4.691 21.036 1.00 92.31 192 VAL A O 1
ATOM 1555 N N . PHE A 1 193 ? -2.857 -6.846 20.438 1.00 88.38 193 PHE A N 1
ATOM 1556 C CA . PHE A 1 193 ? -1.435 -7.167 20.342 1.00 88.38 193 PHE A CA 1
ATOM 1557 C C . PHE A 1 193 ? -1.033 -7.484 18.894 1.00 88.38 193 PHE A C 1
ATOM 1559 O O . PHE A 1 193 ? -1.875 -7.719 18.030 1.00 88.38 193 PHE A O 1
ATOM 1566 N N . GLY A 1 194 ? 0.269 -7.439 18.620 1.00 83.50 194 GLY A N 1
ATOM 1567 C CA . GLY A 1 194 ? 0.849 -7.698 17.301 1.00 83.50 194 GLY A CA 1
ATOM 1568 C C . GLY A 1 194 ? 2.217 -7.035 17.147 1.00 83.50 194 GLY A C 1
ATOM 1569 O O . GLY A 1 194 ? 2.543 -6.126 17.920 1.00 83.50 194 GLY A O 1
ATOM 1570 N N . ALA A 1 195 ? 2.985 -7.459 16.140 1.00 75.31 195 ALA A N 1
ATOM 1571 C CA . ALA A 1 195 ? 4.322 -6.937 15.839 1.00 75.31 195 ALA A CA 1
ATOM 1572 C C . ALA A 1 195 ? 4.359 -5.400 15.796 1.00 75.31 195 ALA A C 1
ATOM 1574 O O . ALA A 1 195 ? 3.348 -4.756 15.480 1.00 75.31 195 ALA A O 1
ATOM 1575 N N . SER A 1 196 ? 5.501 -4.792 16.143 1.00 75.38 196 SER A N 1
ATOM 1576 C CA . SER A 1 196 ? 5.681 -3.345 15.952 1.00 75.38 196 SER A CA 1
ATOM 1577 C C . SER A 1 196 ? 5.339 -2.974 14.509 1.00 75.38 196 SER A C 1
ATOM 1579 O O . SER A 1 196 ? 5.562 -3.765 13.599 1.00 75.38 196 SER A O 1
ATOM 1581 N N . ASP A 1 197 ? 4.709 -1.817 14.323 1.00 72.62 197 ASP A N 1
ATOM 1582 C CA . ASP A 1 197 ? 4.377 -1.285 12.993 1.00 72.62 197 ASP A CA 1
ATOM 1583 C C . ASP A 1 197 ? 3.405 -2.123 12.146 1.00 72.62 197 ASP A C 1
ATOM 1585 O O . ASP A 1 197 ? 3.095 -1.764 11.015 1.00 72.62 197 ASP A O 1
ATOM 1589 N N . SER A 1 198 ? 2.763 -3.145 12.725 1.00 78.31 198 SER A N 1
ATOM 1590 C CA . SER A 1 198 ? 1.688 -3.904 12.060 1.00 78.31 198 SER A CA 1
ATOM 1591 C C . SER A 1 198 ? 0.401 -3.096 11.792 1.00 78.31 198 SER A C 1
ATOM 1593 O O . SER A 1 198 ? -0.592 -3.628 11.281 1.00 78.31 198 SER A O 1
ATOM 1595 N N . GLY A 1 199 ? 0.389 -1.810 12.165 1.00 86.62 199 GLY A N 1
ATOM 1596 C CA . GLY A 1 199 ? -0.738 -0.897 11.979 1.00 86.62 199 GLY A CA 1
ATOM 1597 C C . GLY A 1 199 ? -1.765 -0.897 13.115 1.00 86.62 199 GLY A C 1
ATOM 1598 O O . GLY A 1 199 ? -2.882 -0.430 12.907 1.00 86.62 199 GLY A O 1
ATOM 1599 N N . LYS A 1 200 ? -1.426 -1.384 14.320 1.00 91.56 200 LYS A N 1
ATOM 1600 C CA . LYS A 1 200 ? -2.344 -1.412 15.484 1.00 91.56 200 LYS A CA 1
ATOM 1601 C C . LYS A 1 200 ? -2.936 -0.035 15.802 1.00 91.56 200 LYS A C 1
ATOM 1603 O O . LYS A 1 200 ? -4.143 0.096 15.971 1.00 91.56 200 LYS A O 1
ATOM 1608 N N . SER A 1 201 ? -2.094 0.998 15.839 1.00 91.38 201 SER A N 1
ATOM 1609 C CA . SER A 1 201 ? -2.531 2.373 16.101 1.00 91.38 201 SER A CA 1
ATOM 1610 C C . SER A 1 201 ? -3.488 2.880 15.021 1.00 91.38 201 SER A C 1
ATOM 1612 O O . SER A 1 201 ? -4.515 3.460 15.357 1.00 91.38 201 SER A O 1
ATOM 1614 N N . SER A 1 202 ? -3.206 2.599 13.745 1.00 92.44 202 SER A N 1
ATOM 1615 C CA . SER A 1 202 ? -4.094 2.922 12.619 1.00 92.44 202 SER A CA 1
ATOM 1616 C C . SER A 1 202 ? -5.432 2.180 12.716 1.00 92.44 202 SER A C 1
ATOM 1618 O O . SER A 1 202 ? -6.490 2.784 12.569 1.00 92.44 202 SER A O 1
ATOM 1620 N N . LEU A 1 203 ? -5.399 0.883 13.049 1.00 94.06 203 LEU A N 1
ATOM 1621 C CA . LEU A 1 203 ? -6.588 0.054 13.260 1.00 94.06 203 LEU A CA 1
ATOM 1622 C C . LEU A 1 203 ? -7.484 0.616 14.368 1.00 94.06 203 LEU A C 1
ATOM 1624 O O . LEU A 1 203 ? -8.701 0.674 14.197 1.00 94.06 203 LEU A O 1
ATOM 1628 N N . LEU A 1 204 ? -6.897 1.027 15.494 1.00 94.88 204 LEU A N 1
ATOM 1629 C CA . LEU A 1 204 ? -7.647 1.594 16.612 1.00 94.88 204 LEU A CA 1
ATOM 1630 C C . LEU A 1 204 ? -8.176 2.999 16.300 1.00 94.88 204 LEU A C 1
ATOM 1632 O O . LEU A 1 204 ? -9.300 3.310 16.674 1.00 94.88 204 LEU A O 1
ATOM 1636 N N . ARG A 1 205 ? -7.404 3.840 15.607 1.00 94.50 205 ARG A N 1
ATOM 1637 C CA . ARG A 1 205 ? -7.764 5.242 15.338 1.00 94.50 205 ARG A CA 1
ATOM 1638 C C . ARG A 1 205 ? -8.662 5.387 14.106 1.00 94.50 205 ARG A C 1
ATOM 1640 O O . ARG A 1 205 ? -9.852 5.657 14.252 1.00 94.50 205 ARG A O 1
ATOM 1647 N N . ALA A 1 206 ? -8.115 5.166 12.914 1.00 94.31 206 ALA A N 1
ATOM 1648 C CA . ALA A 1 206 ? -8.839 5.299 11.647 1.00 94.31 206 ALA A CA 1
ATOM 1649 C C . ALA A 1 206 ? -9.875 4.186 11.430 1.00 94.31 206 ALA A C 1
ATOM 1651 O O . ALA A 1 206 ? -10.925 4.405 10.832 1.00 94.31 206 ALA A O 1
ATOM 1652 N N . GLY A 1 207 ? -9.608 2.983 11.947 1.00 94.38 207 GLY A N 1
ATOM 1653 C CA . GLY A 1 207 ? -10.545 1.865 11.852 1.00 94.38 207 GLY A CA 1
ATOM 1654 C C . GLY A 1 207 ? -11.674 1.944 12.881 1.00 94.38 207 GLY A C 1
ATOM 1655 O O . GLY A 1 207 ? -12.846 2.042 12.523 1.00 94.38 207 GLY A O 1
ATOM 1656 N N . LEU A 1 208 ? -11.333 1.834 14.165 1.00 95.25 208 LEU A N 1
ATOM 1657 C CA . LEU A 1 208 ? -12.306 1.647 15.243 1.00 95.25 208 LEU A CA 1
ATOM 1658 C C . LEU A 1 208 ? -12.898 2.966 15.754 1.00 95.25 208 LEU A C 1
ATOM 1660 O O . LEU A 1 208 ? -14.111 3.158 15.672 1.00 95.25 208 LEU A O 1
ATOM 1664 N N . LEU A 1 209 ? -12.061 3.870 16.272 1.00 94.56 209 LEU A N 1
ATOM 1665 C CA . LEU A 1 209 ? -12.505 5.120 16.896 1.00 94.56 209 LEU A CA 1
ATOM 1666 C C . LEU A 1 209 ? -13.256 6.007 15.908 1.00 94.56 209 LEU A C 1
ATOM 1668 O O . LEU A 1 209 ? -14.333 6.493 16.247 1.00 94.56 209 LEU A O 1
ATOM 1672 N N . TYR A 1 210 ? -12.760 6.144 14.676 1.00 94.44 210 TYR A N 1
ATOM 1673 C CA . TYR A 1 210 ? -13.465 6.891 13.635 1.00 94.44 210 TYR A CA 1
ATOM 1674 C C . TYR A 1 210 ? -14.873 6.327 13.375 1.00 94.44 210 TYR A C 1
ATOM 1676 O O . TYR A 1 210 ? -15.857 7.072 13.366 1.00 94.44 210 TYR A O 1
ATOM 1684 N N . LYS A 1 211 ? -15.010 4.999 13.230 1.00 93.94 211 LYS A N 1
ATOM 1685 C CA . LYS A 1 211 ? -16.317 4.364 12.989 1.00 93.94 211 LYS A CA 1
ATOM 1686 C C . LYS A 1 211 ? -17.271 4.526 14.179 1.00 93.94 211 LYS A C 1
ATOM 1688 O O . LYS A 1 211 ? -18.467 4.729 13.970 1.00 93.94 211 LYS A O 1
ATOM 1693 N N . LEU A 1 212 ? -16.764 4.478 15.411 1.00 93.06 212 LEU A N 1
ATOM 1694 C CA . LEU A 1 212 ? -17.565 4.692 16.620 1.00 93.06 212 LEU A CA 1
ATOM 1695 C C . LEU A 1 212 ? -18.015 6.154 16.775 1.00 93.06 212 LEU A C 1
ATOM 1697 O O . LEU A 1 212 ? -19.197 6.395 17.016 1.00 93.06 212 LEU A O 1
ATOM 1701 N N . LYS A 1 213 ? -17.100 7.116 16.604 1.00 90.81 213 LYS A N 1
ATOM 1702 C CA . LYS A 1 213 ? -17.368 8.550 16.794 1.00 90.81 213 LYS A CA 1
ATOM 1703 C C . LYS A 1 213 ? -18.216 9.146 15.668 1.00 90.81 213 LYS A C 1
ATOM 1705 O O . LYS A 1 213 ? -19.200 9.830 15.936 1.00 90.81 213 LYS A O 1
ATOM 1710 N N . PHE A 1 214 ? -17.850 8.877 14.414 1.00 89.06 214 PHE A N 1
ATOM 1711 C CA . PHE A 1 214 ? -18.394 9.597 13.255 1.00 89.06 214 PHE A CA 1
ATOM 1712 C C . PHE A 1 214 ? -19.395 8.781 12.436 1.00 89.06 214 PHE A C 1
ATOM 1714 O O . PHE A 1 214 ? -20.344 9.347 11.900 1.00 89.06 214 PHE A O 1
ATOM 1721 N N . ARG A 1 215 ? -19.233 7.451 12.356 1.00 86.88 215 ARG A N 1
ATOM 1722 C CA . ARG A 1 215 ? -20.145 6.577 11.587 1.00 86.88 215 ARG A CA 1
ATOM 1723 C C . ARG A 1 215 ? -21.251 5.935 12.426 1.00 86.88 215 ARG A C 1
ATOM 1725 O O . ARG A 1 215 ? -22.137 5.319 11.849 1.00 86.88 215 ARG A O 1
ATOM 1732 N N . GLN A 1 216 ? -21.210 6.077 13.755 1.00 84.62 216 GLN A N 1
ATOM 1733 C CA . GLN A 1 216 ? -22.224 5.564 14.690 1.00 84.62 216 GLN A CA 1
ATOM 1734 C C . GLN A 1 216 ? -22.570 4.083 14.457 1.00 84.62 216 GLN A C 1
ATOM 1736 O O . GLN A 1 216 ? -23.727 3.671 14.519 1.00 84.62 216 GLN A O 1
ATOM 1741 N N . VAL A 1 217 ? -21.545 3.266 14.195 1.00 90.25 217 VAL A N 1
ATOM 1742 C CA . VAL A 1 217 ? -21.696 1.817 13.951 1.00 90.25 217 VAL A CA 1
ATOM 1743 C C . VAL A 1 217 ? -22.297 1.057 15.141 1.00 90.25 217 VAL A C 1
ATOM 1745 O O . VAL A 1 217 ? -22.755 -0.070 14.976 1.00 90.25 217 VAL A O 1
ATOM 1748 N N . ILE A 1 218 ? -22.304 1.672 16.328 1.00 92.31 218 ILE A N 1
ATOM 1749 C CA . ILE A 1 218 ? -23.065 1.241 17.500 1.00 92.31 218 ILE A CA 1
ATOM 1750 C C . ILE A 1 218 ? -24.040 2.369 17.847 1.00 92.31 218 ILE A C 1
ATOM 1752 O O . ILE A 1 218 ? -23.644 3.525 18.000 1.00 92.31 218 ILE A O 1
ATOM 1756 N N . LYS A 1 219 ? -25.323 2.042 18.007 1.00 90.88 219 LYS A N 1
ATOM 1757 C CA . LYS A 1 219 ? -26.341 3.032 18.377 1.00 90.88 219 LYS A CA 1
ATOM 1758 C C . LYS A 1 219 ? -25.991 3.665 19.730 1.00 90.88 219 LYS A C 1
ATOM 1760 O O . LYS A 1 219 ? -25.755 2.956 20.701 1.00 90.88 219 LYS A O 1
AT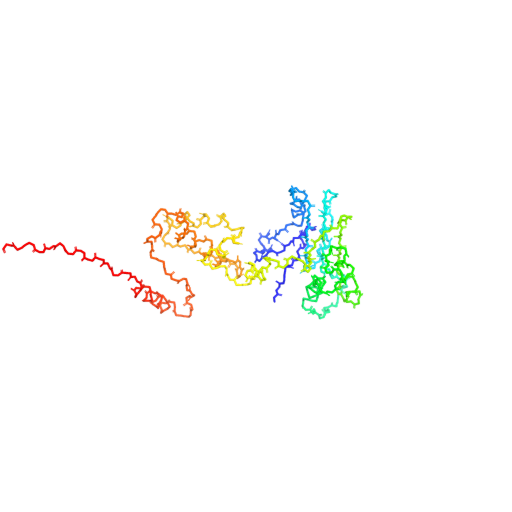OM 1765 N N . GLY A 1 220 ? -25.962 4.996 19.787 1.00 87.81 220 GLY A N 1
ATOM 1766 C CA . GLY A 1 220 ? -25.609 5.741 21.001 1.00 87.81 220 GLY A CA 1
ATOM 1767 C C . GLY A 1 220 ? -24.105 5.876 21.264 1.00 87.81 220 GLY A C 1
ATOM 1768 O O . GLY A 1 220 ? -23.735 6.536 22.227 1.00 87.81 220 GLY A O 1
ATOM 1769 N N . SER A 1 221 ? -23.219 5.344 20.410 1.00 91.25 221 SER A N 1
ATOM 1770 C CA . SER A 1 221 ? -21.769 5.524 20.596 1.00 91.25 221 SER A CA 1
ATOM 1771 C C . SER A 1 221 ? -21.344 6.990 20.557 1.00 91.25 221 SER A C 1
ATOM 1773 O O . SER A 1 221 ? -20.404 7.379 21.234 1.00 91.25 221 SER A O 1
ATOM 1775 N N . LYS A 1 222 ? -22.087 7.840 19.839 1.00 86.25 222 LYS A N 1
ATOM 1776 C CA . LYS A 1 222 ? -21.838 9.286 19.783 1.00 86.25 222 LYS A CA 1
ATOM 1777 C C . LYS A 1 222 ? -21.824 9.956 21.166 1.00 86.25 222 LYS A C 1
ATOM 1779 O O . LYS A 1 222 ? -21.116 10.941 21.334 1.00 86.25 222 LYS A O 1
ATOM 1784 N N . SER A 1 223 ? -22.592 9.445 22.132 1.00 87.06 223 SER A N 1
ATOM 1785 C CA . SER A 1 223 ? -22.666 10.004 23.489 1.00 87.06 223 SER A CA 1
ATOM 1786 C C . SER A 1 223 ? -21.681 9.362 24.468 1.00 87.06 223 SER A C 1
ATOM 1788 O O . SER A 1 223 ? -21.770 9.609 25.667 1.00 87.06 223 SER A O 1
ATOM 1790 N N . TRP A 1 224 ? -20.780 8.495 24.001 1.00 91.19 224 TRP A N 1
ATOM 1791 C CA . TRP A 1 224 ? -19.765 7.906 24.866 1.00 91.19 224 TRP A CA 1
ATOM 1792 C C . TRP A 1 224 ? -18.678 8.919 25.205 1.00 91.19 224 TRP A C 1
ATOM 1794 O O . TRP A 1 224 ? -18.332 9.795 24.412 1.00 91.19 224 TRP A O 1
ATOM 1804 N N . THR A 1 225 ? -18.074 8.733 26.372 1.00 90.25 225 THR A N 1
ATOM 1805 C CA . THR A 1 225 ? -16.886 9.481 26.766 1.00 90.25 225 THR A CA 1
ATOM 1806 C C . THR A 1 225 ? -15.652 8.863 26.117 1.00 90.25 225 THR A C 1
ATOM 1808 O O . THR A 1 225 ? -15.229 7.766 26.480 1.00 90.25 225 THR A O 1
ATOM 1811 N N . TYR A 1 226 ? -15.056 9.571 25.157 1.00 88.94 226 TYR A N 1
ATOM 1812 C CA . TYR A 1 226 ? -13.844 9.129 24.470 1.00 88.94 226 TYR A CA 1
ATOM 1813 C C . TYR A 1 226 ? -12.611 9.837 25.018 1.00 88.94 226 TYR A C 1
ATOM 1815 O O . TYR A 1 226 ? -12.390 11.008 24.726 1.00 88.94 226 TYR A O 1
ATOM 1823 N N . LEU A 1 227 ? -11.760 9.108 25.737 1.00 89.81 227 LEU A N 1
ATOM 1824 C CA . LEU A 1 227 ? -10.437 9.612 26.096 1.00 89.81 227 LEU A CA 1
ATOM 1825 C C . LEU A 1 227 ? -9.549 9.719 24.851 1.00 89.81 227 LEU A C 1
ATOM 1827 O O . LEU A 1 227 ? -9.536 8.819 24.005 1.00 89.81 227 LEU A O 1
ATOM 1831 N N . THR A 1 228 ? -8.780 10.805 24.750 1.00 86.38 228 THR A N 1
ATOM 1832 C CA . THR A 1 228 ? -7.773 10.963 23.695 1.00 86.38 228 THR A CA 1
ATOM 1833 C C . THR A 1 228 ? -6.762 9.819 23.791 1.00 86.38 228 THR A C 1
ATOM 1835 O O . THR A 1 228 ? -6.183 9.625 24.861 1.00 86.38 228 THR A O 1
ATOM 1838 N N . PRO A 1 229 ? -6.506 9.055 22.710 1.00 89.62 229 PRO A N 1
ATOM 1839 C CA . PRO A 1 229 ? -5.592 7.922 22.788 1.00 89.62 229 PRO A CA 1
ATOM 1840 C C . PRO A 1 229 ? -4.178 8.366 23.176 1.00 89.62 229 PRO A C 1
ATOM 1842 O O . PRO A 1 229 ? -3.589 9.224 22.511 1.00 89.62 229 PRO A O 1
ATOM 1845 N N . PHE A 1 230 ? -3.624 7.739 24.212 1.00 89.06 230 PHE A N 1
ATOM 1846 C CA . PHE A 1 230 ? -2.338 8.094 24.804 1.00 89.06 230 PHE A CA 1
ATOM 1847 C C . PHE A 1 230 ? -1.417 6.880 24.929 1.00 89.06 230 PHE A C 1
ATOM 1849 O O . PHE A 1 230 ? -1.868 5.739 25.027 1.00 89.06 230 PHE A O 1
ATOM 1856 N N . SER A 1 231 ? -0.113 7.140 24.942 1.00 87.50 231 SER A N 1
ATOM 1857 C CA . SER A 1 231 ? 0.886 6.135 25.298 1.00 87.50 231 SER A CA 1
ATOM 1858 C C . SER A 1 231 ? 1.032 6.106 26.819 1.00 87.50 231 SER A C 1
ATOM 1860 O O . SER A 1 231 ? 1.209 7.174 27.398 1.00 87.50 231 SER A O 1
ATOM 1862 N N . PRO A 1 232 ? 1.006 4.938 27.482 1.00 84.19 232 PRO A N 1
ATOM 1863 C CA . PRO A 1 232 ? 1.142 4.865 28.937 1.00 84.19 232 PRO A CA 1
ATOM 1864 C C . PRO A 1 232 ? 2.462 5.448 29.469 1.00 84.19 232 PRO A C 1
ATOM 1866 O O . PRO A 1 232 ? 2.496 5.956 30.586 1.00 84.19 232 PRO A O 1
ATOM 1869 N N . THR A 1 233 ? 3.529 5.451 28.657 1.00 88.56 233 THR A N 1
ATOM 1870 C CA . THR A 1 233 ? 4.894 5.867 29.050 1.00 88.56 233 THR A CA 1
ATOM 1871 C C . THR A 1 233 ? 5.385 5.121 30.302 1.00 88.56 233 THR A C 1
ATOM 1873 O O . THR A 1 233 ? 4.854 4.068 30.645 1.00 88.56 233 THR A O 1
ATOM 1876 N N . GLU A 1 234 ? 6.401 5.644 30.986 1.00 91.19 234 GLU A N 1
ATOM 1877 C CA . GLU A 1 234 ? 6.918 5.083 32.242 1.00 91.19 234 GLU A CA 1
ATOM 1878 C C . GLU A 1 234 ? 5.971 5.308 33.437 1.00 91.19 234 GLU A C 1
ATOM 1880 O O . GLU A 1 234 ? 6.075 4.615 34.447 1.00 91.19 234 GLU A O 1
ATOM 1885 N N . LYS A 1 235 ? 5.033 6.267 33.344 1.00 92.19 235 LYS A N 1
ATOM 1886 C CA . LYS A 1 235 ? 4.108 6.643 34.432 1.00 92.19 235 LYS A CA 1
ATOM 1887 C C . LYS A 1 235 ? 2.638 6.577 33.974 1.00 92.19 235 LYS A C 1
ATOM 1889 O O . LYS A 1 235 ? 2.004 7.619 33.789 1.00 92.19 235 LYS A O 1
ATOM 1894 N N . PRO A 1 236 ? 2.060 5.368 33.829 1.00 90.56 236 PRO A N 1
ATOM 1895 C CA . PRO A 1 236 ? 0.751 5.154 33.199 1.00 90.56 236 PRO A CA 1
ATOM 1896 C C . PRO A 1 236 ? -0.406 5.868 33.902 1.00 90.56 236 PRO A C 1
ATOM 1898 O O . PRO A 1 236 ? -1.251 6.463 33.235 1.00 90.56 236 PRO A O 1
ATOM 1901 N N . LEU A 1 237 ? -0.431 5.852 35.239 1.00 94.00 237 LEU A N 1
ATOM 1902 C CA . LEU A 1 237 ? -1.498 6.487 36.020 1.00 94.00 237 LEU A CA 1
ATOM 1903 C C . LEU A 1 237 ? -1.472 8.012 35.894 1.00 94.00 237 LEU A C 1
ATOM 1905 O O . LEU A 1 237 ?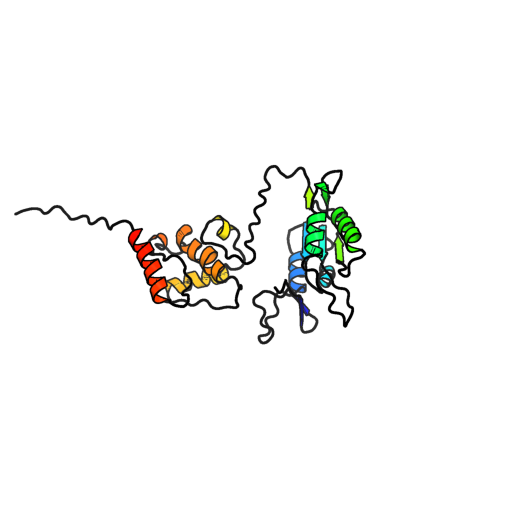 -2.521 8.623 35.726 1.00 94.00 237 LEU A O 1
ATOM 1909 N N . GLN A 1 238 ? -0.280 8.617 35.884 1.00 92.88 238 GLN A N 1
ATOM 1910 C CA . GLN A 1 238 ? -0.136 10.064 35.693 1.00 92.88 238 GLN A CA 1
ATOM 1911 C C . GLN A 1 238 ? -0.573 10.483 34.290 1.00 92.88 238 GLN A C 1
ATOM 1913 O O . GLN A 1 238 ? -1.171 11.541 34.108 1.00 92.88 238 GLN A O 1
ATOM 1918 N N . GLN A 1 239 ? -0.286 9.660 33.279 1.00 91.69 239 GLN A N 1
ATOM 1919 C CA . GLN A 1 239 ? -0.722 9.961 31.923 1.00 91.69 239 GLN A CA 1
ATOM 1920 C C . GLN A 1 239 ? -2.240 9.815 31.763 1.00 91.69 239 GLN A C 1
ATOM 1922 O O . GLN A 1 239 ? -2.860 10.651 31.105 1.00 91.69 239 GLN A O 1
ATOM 1927 N N . LEU A 1 240 ? -2.842 8.804 32.394 1.00 91.19 240 LEU A N 1
ATOM 1928 C CA . LEU A 1 240 ? -4.295 8.650 32.433 1.00 91.19 240 LEU A CA 1
ATOM 1929 C C . LEU A 1 240 ? -4.962 9.843 33.128 1.00 91.19 240 LEU A C 1
ATOM 1931 O O . LEU A 1 240 ? -5.908 10.400 32.580 1.00 91.19 240 LEU A O 1
ATOM 1935 N N . GLU A 1 241 ? -4.444 10.266 34.283 1.00 91.56 241 GLU A N 1
ATOM 1936 C CA . GLU A 1 241 ? -4.938 11.435 35.019 1.00 91.56 241 GLU A CA 1
ATOM 1937 C C . GLU A 1 241 ? -4.891 12.702 34.157 1.00 91.56 241 GLU A C 1
ATOM 1939 O O . GLU A 1 241 ? -5.882 13.421 34.057 1.00 91.56 241 GLU A O 1
ATOM 1944 N N . LYS A 1 242 ? -3.779 12.945 33.451 1.00 89.69 242 LYS A N 1
ATOM 1945 C CA . LYS A 1 242 ? -3.657 14.086 32.528 1.00 89.69 242 LYS A CA 1
ATOM 1946 C C . LYS A 1 242 ? -4.724 14.070 31.437 1.00 89.69 242 LYS A C 1
ATOM 1948 O O . LYS A 1 242 ? -5.341 15.099 31.172 1.00 89.69 242 LYS A O 1
ATOM 1953 N N . VAL A 1 243 ? -4.935 12.920 30.797 1.00 90.75 243 VAL A N 1
ATOM 1954 C CA . VAL A 1 243 ? -5.930 12.782 29.720 1.00 90.75 243 VAL A CA 1
ATOM 1955 C C . VAL A 1 243 ? -7.351 12.921 30.265 1.00 90.75 243 VAL A C 1
ATOM 1957 O O . VAL A 1 243 ? -8.190 13.549 29.622 1.00 90.75 243 VAL A O 1
ATOM 1960 N N . TRP A 1 244 ? -7.613 12.380 31.455 1.00 89.19 244 TRP A N 1
ATOM 1961 C CA . TRP A 1 244 ? -8.900 12.500 32.131 1.00 89.19 244 TRP A CA 1
ATOM 1962 C C . TRP A 1 244 ? -9.219 13.950 32.499 1.00 89.19 244 TRP A C 1
ATOM 1964 O O . TRP A 1 244 ? -10.290 14.442 32.153 1.00 89.19 244 TRP A O 1
ATOM 1974 N N . ASN A 1 245 ? -8.272 14.652 33.124 1.00 89.00 245 ASN A N 1
ATOM 1975 C CA . ASN A 1 245 ? -8.430 16.049 33.528 1.00 89.00 245 ASN A CA 1
ATOM 1976 C C . ASN A 1 245 ? -8.603 16.972 32.320 1.00 89.00 245 ASN A C 1
ATOM 1978 O O . ASN A 1 245 ? -9.424 17.883 32.341 1.00 89.00 245 ASN A O 1
ATOM 1982 N N . PHE A 1 246 ? -7.870 16.717 31.234 1.00 86.19 246 PHE A N 1
ATOM 1983 C CA . PHE A 1 246 ? -8.074 17.453 29.990 1.00 86.19 246 PHE A CA 1
ATOM 1984 C C . PHE A 1 246 ? -9.492 17.257 29.442 1.00 86.19 246 PHE A C 1
ATOM 1986 O O . PHE A 1 246 ? -10.098 18.201 28.944 1.00 86.19 246 PHE A O 1
ATOM 1993 N N . LEU A 1 247 ? -10.036 16.043 29.530 1.00 84.56 247 LEU A N 1
ATOM 1994 C CA . LEU A 1 247 ? -11.381 15.767 29.049 1.00 84.56 247 LEU A CA 1
ATOM 1995 C C . LEU A 1 247 ? -12.461 16.372 29.959 1.00 84.56 247 LEU A C 1
ATOM 1997 O O . LEU A 1 247 ? -13.395 16.978 29.446 1.00 84.56 247 LEU A O 1
ATOM 2001 N N . SER A 1 248 ? -12.331 16.259 31.283 1.00 77.94 248 SER A N 1
ATOM 2002 C CA . SER A 1 248 ? -13.320 16.789 32.233 1.00 77.94 248 SER A CA 1
ATOM 2003 C C . SER A 1 248 ? -13.477 18.309 32.150 1.00 77.94 248 SER A C 1
ATOM 2005 O O . SER A 1 248 ? -14.593 18.804 32.269 1.00 77.94 248 SER A O 1
ATOM 2007 N N . LEU A 1 249 ? -12.393 19.037 31.866 1.00 76.44 249 LEU A N 1
ATOM 2008 C CA . LEU A 1 249 ? -12.410 20.489 31.646 1.00 76.44 249 LEU A CA 1
ATOM 2009 C C . LEU A 1 249 ? -13.133 20.911 30.355 1.00 76.44 249 LEU A C 1
ATOM 2011 O O . LEU A 1 249 ? -13.502 22.073 30.224 1.00 76.44 249 LEU A O 1
ATOM 2015 N N . ASN A 1 250 ? -13.318 19.987 29.407 1.00 71.19 250 ASN A N 1
ATOM 2016 C CA . ASN A 1 250 ? -13.905 20.249 28.091 1.00 71.19 250 ASN A CA 1
ATOM 2017 C C . ASN A 1 250 ? -15.281 19.584 27.895 1.00 71.19 250 ASN A C 1
ATOM 2019 O O . ASN A 1 250 ? -15.840 19.643 26.799 1.00 71.19 250 ASN A O 1
ATOM 2023 N N . LEU A 1 251 ? -15.834 18.937 28.927 1.00 66.00 251 LEU A N 1
ATOM 2024 C CA . LEU A 1 251 ? -17.214 18.459 28.895 1.00 66.00 251 LEU A CA 1
ATOM 2025 C C . LEU A 1 251 ? -18.159 19.642 29.160 1.00 66.00 251 LEU A C 1
ATOM 2027 O O . LEU A 1 251 ? -17.902 20.418 30.081 1.00 66.00 251 LEU A O 1
ATOM 2031 N N . PRO A 1 252 ? -19.256 19.796 28.396 1.00 55.69 252 PRO A N 1
ATOM 2032 C CA . PRO A 1 252 ? -20.281 20.768 28.748 1.00 55.69 252 PRO A CA 1
ATOM 2033 C C . PRO A 1 252 ? -20.822 20.439 30.143 1.00 55.69 252 PRO A C 1
ATOM 2035 O O . PRO A 1 252 ? -21.076 19.272 30.457 1.00 55.69 252 PRO A O 1
ATOM 2038 N N . SER A 1 253 ? -20.975 21.465 30.982 1.00 49.94 253 SER A N 1
ATOM 2039 C CA . SER A 1 253 ? -21.600 21.343 32.299 1.00 49.94 253 SER A CA 1
ATOM 2040 C C . SER A 1 253 ? -22.939 20.614 32.150 1.00 49.94 253 SER A C 1
ATOM 2042 O O . SER A 1 253 ? -23.687 20.943 31.225 1.00 49.94 253 SER A O 1
ATOM 2044 N N . PRO A 1 254 ? -23.285 19.649 33.019 1.00 50.75 254 PRO A N 1
ATOM 2045 C CA . PRO A 1 254 ? -24.634 19.106 33.003 1.00 50.75 254 PRO A CA 1
ATOM 2046 C C . PRO A 1 254 ? -25.614 20.263 33.237 1.00 50.75 254 PRO A C 1
ATOM 2048 O O . PRO A 1 254 ? -25.478 20.988 34.223 1.00 50.75 254 PRO A O 1
ATOM 2051 N N . GLU A 1 255 ? -26.575 20.467 32.331 1.00 45.72 255 GLU A N 1
ATOM 2052 C CA . GLU A 1 255 ? -27.713 21.354 32.580 1.00 45.72 255 GLU A CA 1
ATOM 2053 C C . GLU A 1 255 ? -28.493 20.781 33.767 1.00 45.72 255 GLU A C 1
ATOM 2055 O O . GLU A 1 255 ? -29.320 19.878 33.629 1.00 45.72 255 GLU A O 1
ATOM 2060 N N . VAL A 1 256 ? -28.188 21.267 34.969 1.00 45.56 256 VAL A N 1
ATOM 2061 C CA . VAL A 1 256 ? -28.973 20.960 36.158 1.00 45.56 256 VAL A CA 1
ATOM 2062 C C . VAL A 1 256 ? -30.220 21.832 36.097 1.00 45.56 256 VAL A C 1
ATOM 2064 O O . VAL A 1 256 ? -30.233 22.966 36.570 1.00 45.56 256 VAL A O 1
ATOM 2067 N N . ASN A 1 257 ? -31.266 21.312 35.461 1.00 41.50 257 ASN A N 1
ATOM 2068 C CA . ASN A 1 257 ? -32.587 21.918 35.497 1.00 41.50 257 ASN A CA 1
ATOM 2069 C C . ASN A 1 257 ? -33.192 21.646 36.883 1.00 41.50 257 ASN A C 1
ATOM 2071 O O . ASN A 1 257 ? -33.824 20.612 37.106 1.00 41.50 257 ASN A O 1
ATOM 2075 N N . TYR A 1 258 ? -32.925 22.529 37.847 1.00 44.59 258 TYR A N 1
ATOM 2076 C CA . TYR A 1 258 ? -33.659 22.510 39.107 1.00 44.59 258 TYR A CA 1
ATOM 2077 C C . TYR A 1 258 ? -35.105 22.924 38.805 1.00 44.59 258 TYR A C 1
ATOM 2079 O O . TYR A 1 258 ? -35.307 24.035 38.306 1.00 44.59 258 TYR A O 1
ATOM 2087 N N . PRO A 1 259 ? -36.120 22.085 39.087 1.00 47.81 259 PRO A N 1
ATOM 2088 C CA . PRO A 1 259 ? -37.494 22.557 39.032 1.00 47.81 259 PRO A CA 1
ATOM 2089 C C . PRO A 1 259 ? -37.635 23.742 40.002 1.00 47.81 259 PRO A C 1
ATOM 2091 O O . PRO A 1 259 ? -37.034 23.710 41.083 1.00 47.81 259 PRO A O 1
ATOM 2094 N N . PRO A 1 260 ? -38.380 24.799 39.630 1.00 50.56 260 PRO A N 1
ATOM 2095 C CA . PRO A 1 260 ? -38.569 25.942 40.507 1.00 50.56 260 PRO A CA 1
ATOM 2096 C C . PRO A 1 260 ? -39.147 25.449 41.830 1.00 50.56 260 PRO A C 1
ATOM 2098 O O . PRO A 1 260 ? -40.138 24.718 41.849 1.00 50.56 260 PRO A O 1
ATOM 2101 N N . LEU A 1 261 ? -38.496 25.826 42.931 1.00 50.19 261 LEU A N 1
ATOM 2102 C CA . LEU A 1 261 ? -39.005 25.587 44.274 1.00 50.19 261 LEU A CA 1
ATOM 2103 C C . LEU A 1 261 ? -40.388 26.238 44.358 1.00 50.19 261 LEU A C 1
ATOM 2105 O O . LEU A 1 261 ? -40.495 27.461 44.384 1.00 50.19 261 LEU A O 1
ATOM 2109 N N . THR A 1 262 ? -41.445 25.431 44.356 1.00 54.38 262 THR A N 1
ATOM 2110 C CA . THR A 1 262 ? -42.787 25.887 44.716 1.00 54.38 262 THR A CA 1
ATOM 2111 C C . THR A 1 262 ? -42.820 26.052 46.232 1.00 54.38 262 THR A C 1
ATOM 2113 O O . THR A 1 262 ? -42.679 25.042 46.929 1.00 54.38 262 THR A O 1
ATOM 2116 N N . PRO A 1 263 ? -42.963 27.277 46.760 1.00 54.53 263 PRO A N 1
ATOM 2117 C CA . PRO A 1 263 ? -43.087 27.474 48.195 1.00 54.53 263 PRO A CA 1
ATOM 2118 C C . PRO A 1 263 ? -44.480 27.034 48.673 1.00 54.53 263 PRO A C 1
ATOM 2120 O O . PRO A 1 263 ? -45.474 27.341 48.009 1.00 54.53 263 PRO A O 1
ATOM 2123 N N . PRO A 1 264 ? -44.568 26.358 49.825 1.00 57.06 264 PRO A N 1
ATOM 2124 C CA . PRO A 1 264 ? -45.632 26.570 50.793 1.00 57.06 264 PRO A CA 1
ATOM 2125 C C . PRO A 1 264 ? -45.190 27.536 51.902 1.00 57.06 264 PRO A C 1
ATOM 2127 O O . PRO A 1 264 ? -44.038 27.415 52.382 1.00 57.06 264 PRO A O 1
#

Foldseek 3Di:
DDDFEWDQDPNWIARADLFADVVVVRGHHTLVVVLVCQAPPPDQEEEAEEAYEPPVVNVVSHDLRHWYKYKYFYADPDPDDPDPDPPCPVVVQLVVQQQLVVDPQQWRKSVSSVVSSCVVCVPPSTDMDIDTHPDIGTDGGPPPPPDDDPDDLDPVLDAQALDPSSLVVDDDCQVVLVVVVVCVVPPPDDDDDGDPSPRPRNCVGSRHNNCLCPVVPDPPSVVDQDFDDDDCPPPNVVVVVVSVVVSVVVDPDPPPPDPPPDDD